Protein AF-A0A1U9NCH6-F1 (afdb_monomer_lite)

pLDDT: mean 84.02, std 19.6, range [29.81, 98.38]

Sequence (260 aa):
MAHTTNTVSSRSSDAFPYQQNLAVQQLLQSNSAHSSNAVGTVSRRSSLPPNLHSAPADPRAVVDTADTRASGYLASASIFSFLDSMMLGMSMNTASSTSYQAYLDRFDLPEQQGARFRNRFSGTTYATSNEAQQQELESLSTRYENLQSYLDGGIRYLSNNTSALTIGGCRDRCSANPGWGAWTCSERSARAIALCPPFWSATAGEQATMIVHELAHMRYQIRNHNAGNARQRGSNPECYASYIADLFGFSSYSNQCPRV

Radius of gyration: 22.34 Å; chains: 1; bounding box: 41×60×91 Å

Foldseek 3Di:
DDDDDDDDDDDDPDPPVVVVVVVLVVLVVVVVVVLVPLQDQADPQADQPAPALLQHNCNVVLLRLLLSVLLVLLSVLLSLLLVLLVCLVVVHDCPPRLLLLLCCFQQNFFDDDDQWGAQLQPRDTHNDSSNSSSVNSNSSSVVSVLLSVLSSNHAHEYADQDQPDDQQNHGDCLNVPVLQQKDHDLPRLSSYIYGHNVLSVDDSLQVNLSSQLRSLCNRVVQDDLAQPHNNVSSSHSQSSSSSSCSNVVHDHSDCSRGTD

Secondary structure (DSSP, 8-state):
--------------SHHHHHHHHHHHHHHHHHHHHTT----B-TT-B--TTSTT--S-HHHHHHHHHHHHHHHHHHHHHHHHHHHHHHHTT---TT-HHHHHHHHHH-SPEEETTEEE-TTT--EESSHHHHHHHHHHHHHHHHHHHHHHHHT-BEEEE---TT-EETTEEP-GGG-TT-SEE--TTTT-SEEEEPHHHHHS-HHHHHHHHHHHHHH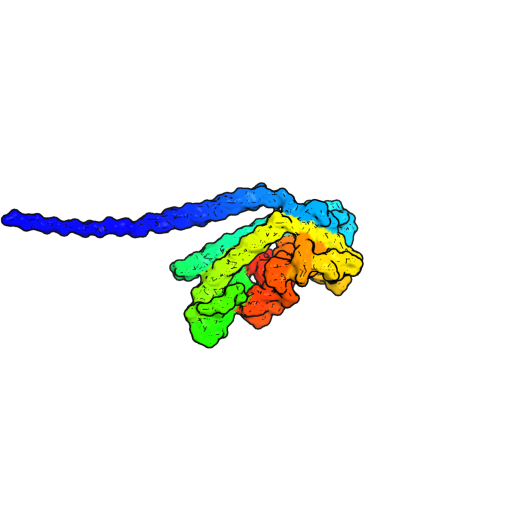HHH-------SSHHHHTT-HHHHHHHHHHHTT---S--SS---

Structure (mmCIF, N/CA/C/O backbone):
data_AF-A0A1U9NCH6-F1
#
_entry.id   AF-A0A1U9NCH6-F1
#
loop_
_atom_site.group_PDB
_atom_site.id
_atom_site.type_symbol
_atom_site.label_atom_id
_atom_site.label_alt_id
_atom_site.label_comp_id
_atom_site.label_asym_id
_atom_site.label_entity_id
_atom_site.label_seq_id
_atom_site.pdbx_PDB_ins_code
_atom_site.Cartn_x
_atom_site.Cartn_y
_atom_site.Cartn_z
_atom_site.occupancy
_atom_site.B_iso_or_equiv
_atom_site.auth_seq_id
_atom_site.auth_comp_id
_atom_site.auth_asym_id
_atom_site.auth_atom_id
_atom_site.pdbx_PDB_model_num
ATOM 1 N N . MET A 1 1 ? -7.211 39.394 67.790 1.00 41.25 1 MET A N 1
ATOM 2 C CA . MET A 1 1 ? -7.840 39.665 66.481 1.00 41.25 1 MET A CA 1
ATOM 3 C C . MET A 1 1 ? -6.844 39.249 65.417 1.00 41.25 1 MET A C 1
ATOM 5 O O . MET A 1 1 ? -5.818 39.899 65.293 1.00 41.25 1 MET A O 1
ATOM 9 N N . ALA A 1 2 ? -7.074 38.115 64.759 1.00 31.92 2 ALA A N 1
ATOM 10 C CA . ALA A 1 2 ? -6.165 37.569 63.757 1.00 31.92 2 ALA A CA 1
ATOM 11 C C . ALA A 1 2 ? -6.970 37.253 62.493 1.00 31.92 2 ALA A C 1
ATOM 13 O O . ALA A 1 2 ? -7.888 36.436 62.529 1.00 31.92 2 ALA A O 1
ATOM 14 N N . HIS A 1 3 ? -6.644 37.953 61.407 1.00 34.78 3 HIS A N 1
ATOM 15 C CA . HIS A 1 3 ? -7.121 37.660 60.063 1.00 34.78 3 HIS A CA 1
ATOM 16 C C . HIS A 1 3 ? -6.466 36.371 59.561 1.00 34.78 3 HIS A C 1
ATOM 18 O O . HIS A 1 3 ? -5.243 36.252 59.578 1.00 34.78 3 HIS A O 1
ATOM 24 N N . THR A 1 4 ? -7.276 35.431 59.083 1.00 34.44 4 THR A N 1
ATOM 25 C CA . THR A 1 4 ? -6.828 34.301 58.263 1.00 34.44 4 THR A CA 1
ATOM 26 C C . THR A 1 4 ? -7.280 34.547 56.828 1.00 34.44 4 THR A C 1
ATOM 28 O O . THR A 1 4 ? -8.470 34.641 56.535 1.00 34.44 4 THR A O 1
ATOM 31 N N . THR A 1 5 ? -6.306 34.721 55.943 1.00 36.16 5 THR A N 1
ATOM 32 C CA . THR A 1 5 ? -6.456 34.811 54.492 1.00 36.16 5 THR A CA 1
ATOM 33 C C . THR A 1 5 ? -6.481 33.406 53.892 1.00 36.16 5 THR A C 1
ATOM 35 O O . THR A 1 5 ? -5.601 32.591 54.157 1.00 36.16 5 THR A O 1
ATOM 38 N N . ASN A 1 6 ? -7.489 33.134 53.062 1.00 35.50 6 ASN A N 1
ATOM 39 C CA . ASN A 1 6 ? -7.531 31.974 52.175 1.00 35.50 6 ASN A CA 1
ATOM 40 C C . ASN A 1 6 ? -6.568 32.192 51.000 1.00 35.50 6 ASN A C 1
ATOM 42 O O . ASN A 1 6 ? -6.715 33.167 50.264 1.00 35.50 6 ASN A O 1
ATOM 46 N N . THR A 1 7 ? -5.654 31.252 50.767 1.00 32.16 7 THR A N 1
ATOM 47 C CA . THR A 1 7 ? -4.899 31.140 49.512 1.00 32.16 7 THR A CA 1
ATOM 48 C C . THR A 1 7 ? -5.222 29.804 48.857 1.00 32.16 7 THR A C 1
ATOM 50 O O . THR A 1 7 ? -4.778 28.744 49.293 1.00 32.16 7 THR A O 1
ATOM 53 N N . VAL A 1 8 ? -6.018 29.864 47.789 1.00 35.41 8 VAL A N 1
ATOM 54 C CA . VAL A 1 8 ? -6.222 28.760 46.848 1.00 35.41 8 VAL A CA 1
ATOM 55 C C . VAL A 1 8 ? -4.963 28.648 45.987 1.00 35.41 8 VAL A C 1
ATOM 57 O O . VAL A 1 8 ? -4.595 29.594 45.296 1.00 35.41 8 VAL A O 1
ATOM 60 N N . SER A 1 9 ? -4.286 27.500 46.045 1.00 32.41 9 SER A N 1
ATOM 61 C CA . SER A 1 9 ? -3.168 27.166 45.159 1.00 32.41 9 SER A CA 1
ATOM 62 C C . SER A 1 9 ? -3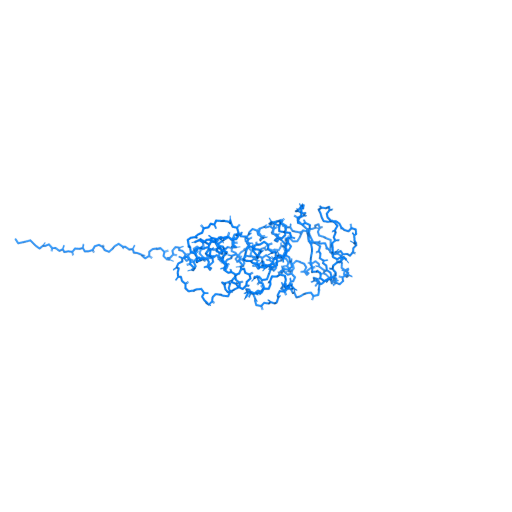.719 26.540 43.877 1.00 32.41 9 SER A C 1
ATOM 64 O O . SER A 1 9 ? -4.158 25.392 43.876 1.00 32.41 9 SER A O 1
ATOM 66 N N . SER A 1 10 ? -3.712 27.300 42.783 1.00 36.12 10 SER A N 1
ATOM 67 C CA . SER A 1 10 ? -3.893 26.786 41.427 1.00 36.12 10 SER A CA 1
ATOM 68 C C . SER A 1 10 ? -2.590 26.124 40.964 1.00 36.12 10 SER A C 1
ATOM 70 O O . SER A 1 10 ? -1.584 26.792 40.731 1.00 36.12 10 SER A O 1
ATOM 72 N N . ARG A 1 11 ? -2.581 24.790 40.845 1.00 36.12 11 ARG A N 1
ATOM 73 C CA . ARG A 1 11 ? -1.508 24.063 40.151 1.00 36.12 11 ARG A CA 1
ATOM 74 C C . ARG A 1 11 ? -1.863 23.910 38.674 1.00 36.12 11 ARG A C 1
ATOM 76 O O . ARG A 1 11 ? -2.958 23.481 38.332 1.00 36.12 11 ARG A O 1
ATOM 83 N N . SER A 1 12 ? -0.901 24.298 37.844 1.00 39.28 12 SER A N 1
ATOM 84 C CA . SER A 1 12 ? -0.924 24.413 36.387 1.00 39.28 12 SER A CA 1
ATOM 85 C C . SER A 1 12 ? -1.306 23.120 35.659 1.00 39.28 12 SER A C 1
ATOM 87 O O . SER A 1 12 ? -0.595 22.119 35.757 1.00 39.28 12 SER A O 1
ATOM 89 N N . SER A 1 13 ? -2.366 23.183 34.857 1.00 36.78 13 SER A N 1
ATOM 90 C CA . SER A 1 13 ? -2.824 22.145 33.922 1.00 36.78 13 SER A CA 1
ATOM 91 C C . SER A 1 13 ? -2.309 22.329 32.484 1.00 36.78 13 SER A C 1
ATOM 93 O O . SER A 1 13 ? -2.640 21.537 31.608 1.00 36.78 13 SER A O 1
ATOM 95 N N . ASP A 1 14 ? -1.463 23.330 32.227 1.00 36.84 14 ASP A N 1
ATOM 96 C CA . ASP A 1 14 ? -1.260 23.845 30.860 1.00 36.84 14 ASP A CA 1
ATOM 97 C C . ASP A 1 14 ? 0.033 23.365 30.169 1.00 36.84 14 ASP A C 1
ATOM 99 O O . ASP A 1 14 ? 0.347 23.792 29.060 1.00 36.84 14 ASP A O 1
ATOM 103 N N . ALA A 1 15 ? 0.794 22.454 30.785 1.00 32.78 15 ALA A N 1
ATOM 104 C CA . ALA A 1 15 ? 2.091 22.007 30.253 1.00 32.78 15 ALA A CA 1
ATOM 105 C C . ALA A 1 15 ? 2.018 20.804 29.283 1.00 32.78 15 ALA A C 1
ATOM 107 O O . ALA A 1 15 ? 2.947 20.583 28.508 1.00 32.78 15 ALA A O 1
ATOM 108 N N . PHE A 1 16 ? 0.924 20.034 29.286 1.00 36.03 16 PHE A N 1
ATOM 109 C CA . PHE A 1 16 ? 0.785 18.821 28.464 1.00 36.03 16 PHE A CA 1
ATOM 110 C C . PHE A 1 16 ? 0.530 19.046 26.957 1.00 36.03 16 PHE A C 1
ATOM 112 O O . PHE A 1 16 ? 1.174 18.364 26.155 1.00 36.03 16 PHE A O 1
ATOM 119 N N . PRO A 1 17 ? -0.327 19.990 26.512 1.00 37.19 17 PRO A N 1
ATOM 120 C CA . PRO A 1 17 ? -0.625 20.131 25.082 1.00 37.19 17 PRO A CA 1
ATOM 121 C C . PRO A 1 17 ? 0.533 20.744 24.273 1.00 37.19 17 PRO A C 1
ATOM 123 O O . PRO A 1 17 ? 0.604 20.572 23.055 1.00 37.19 17 PRO A O 1
ATOM 126 N N . TYR A 1 18 ? 1.476 21.432 24.928 1.00 29.81 18 TYR A N 1
ATOM 127 C CA . TYR A 1 18 ? 2.617 22.064 24.255 1.00 29.81 18 TYR A CA 1
ATOM 128 C C . TYR A 1 18 ? 3.731 21.069 23.897 1.00 29.81 18 TYR A C 1
ATOM 130 O O . TYR A 1 18 ? 4.280 21.137 22.798 1.00 29.81 18 TYR A O 1
ATOM 138 N N . GLN A 1 19 ? 4.040 20.102 24.770 1.00 36.41 19 GLN A N 1
ATOM 139 C CA . GLN A 1 19 ? 5.066 19.088 24.479 1.00 36.41 19 GLN A CA 1
ATOM 140 C C . GLN A 1 19 ? 4.620 18.083 23.403 1.00 36.41 19 GLN A C 1
ATOM 142 O O . GLN A 1 19 ? 5.447 17.601 22.632 1.00 36.41 19 GLN A O 1
ATOM 147 N N . GLN A 1 20 ? 3.317 17.810 23.294 1.00 44.28 20 GLN A N 1
ATOM 148 C CA . GLN A 1 20 ? 2.767 16.892 22.288 1.00 44.28 20 GLN A CA 1
ATOM 149 C C . GLN A 1 20 ? 2.758 17.497 20.873 1.00 44.28 20 GLN A C 1
ATOM 151 O O . GLN A 1 20 ? 3.039 16.791 19.905 1.00 44.28 20 GLN A O 1
ATOM 156 N N . ASN A 1 21 ? 2.546 18.813 20.745 1.00 46.62 21 ASN A N 1
ATOM 157 C CA . ASN A 1 21 ? 2.677 19.523 19.465 1.00 46.62 21 ASN A CA 1
ATOM 158 C C . ASN A 1 21 ? 4.113 19.494 18.916 1.00 46.62 21 ASN A C 1
ATOM 160 O O . ASN A 1 21 ? 4.306 19.396 17.706 1.00 46.62 21 ASN A O 1
ATOM 164 N N . LEU A 1 22 ? 5.119 19.510 19.795 1.00 43.12 22 LEU A N 1
ATOM 165 C CA . LEU A 1 22 ? 6.527 19.369 19.414 1.00 43.12 22 LEU A CA 1
ATOM 166 C C . LEU A 1 22 ? 6.848 17.975 18.861 1.00 43.12 22 LEU A C 1
ATOM 168 O O . LEU A 1 22 ? 7.592 17.885 17.893 1.00 43.12 22 LEU A O 1
ATOM 172 N N . ALA A 1 23 ? 6.260 16.908 19.411 1.00 49.75 23 ALA A N 1
ATOM 173 C CA . ALA A 1 23 ? 6.472 15.545 18.918 1.00 49.75 23 ALA A CA 1
ATOM 174 C C . ALA A 1 23 ? 5.845 15.324 17.531 1.00 49.75 23 ALA A C 1
ATOM 176 O O . ALA A 1 23 ? 6.493 14.766 16.649 1.00 49.75 23 ALA A O 1
ATOM 177 N N . VAL A 1 24 ? 4.624 15.823 17.302 1.00 48.22 24 VAL A N 1
ATOM 178 C CA . VAL A 1 24 ? 3.963 15.766 15.983 1.00 48.22 24 VAL A CA 1
ATOM 179 C C . VAL A 1 24 ? 4.725 16.608 14.956 1.00 48.22 24 VAL A C 1
ATOM 181 O O . VAL A 1 24 ? 4.967 16.151 13.841 1.00 48.22 24 VAL A O 1
ATOM 184 N N . GLN A 1 25 ? 5.180 17.807 15.330 1.00 47.66 25 GLN A N 1
ATOM 185 C CA . GLN A 1 25 ? 6.017 18.635 14.458 1.00 47.66 25 GLN A CA 1
ATOM 186 C C . GLN A 1 25 ? 7.379 17.991 14.176 1.00 47.66 25 GLN A C 1
ATOM 188 O O . GLN A 1 25 ? 7.826 18.025 13.033 1.00 47.66 25 GLN A O 1
ATOM 193 N N . GLN A 1 26 ? 8.013 17.354 15.163 1.00 51.22 26 GLN A N 1
ATOM 194 C CA . GLN A 1 26 ? 9.256 16.604 14.968 1.00 51.22 26 GLN A CA 1
ATOM 195 C C . GLN A 1 26 ? 9.057 15.387 14.060 1.00 51.22 26 GLN A C 1
ATOM 197 O O . GLN A 1 26 ? 9.923 15.138 13.228 1.00 51.22 26 GLN A O 1
ATOM 202 N N . LEU A 1 27 ? 7.920 14.685 14.149 1.00 51.38 27 LEU A N 1
ATOM 203 C CA . LEU A 1 27 ? 7.571 13.567 13.264 1.00 51.38 27 LEU A CA 1
ATOM 204 C C . LEU A 1 27 ? 7.341 14.034 11.817 1.00 51.38 27 LEU A C 1
ATOM 206 O O . LEU A 1 27 ? 7.771 13.389 10.864 1.00 51.38 27 LEU A O 1
ATOM 210 N N . LEU A 1 28 ? 6.685 15.181 11.632 1.00 49.00 28 LEU A N 1
ATOM 211 C CA . LEU A 1 28 ? 6.480 15.780 10.309 1.00 49.00 28 LEU A CA 1
ATOM 212 C C . LEU A 1 28 ? 7.800 16.312 9.714 1.00 49.00 28 LEU A C 1
ATOM 214 O O . LEU A 1 28 ? 8.045 16.172 8.512 1.00 49.00 28 LEU A O 1
ATOM 218 N N . GLN A 1 29 ? 8.679 16.883 10.544 1.00 49.34 29 GLN A N 1
ATOM 219 C CA . GLN A 1 29 ? 9.980 17.426 10.131 1.00 49.34 29 GLN A CA 1
ATOM 220 C C . GLN A 1 29 ? 11.018 16.333 9.828 1.00 49.34 29 GLN A C 1
ATOM 222 O O . GLN A 1 29 ? 11.701 16.419 8.806 1.00 49.34 29 GLN A O 1
ATOM 227 N N . SER A 1 30 ? 11.120 15.281 10.648 1.00 48.69 30 SER A N 1
ATOM 228 C CA . SER A 1 30 ? 12.034 14.151 10.407 1.00 48.69 30 SER A CA 1
ATOM 229 C C . SER A 1 30 ? 11.682 13.386 9.126 1.00 48.69 30 SER A C 1
ATOM 231 O O . SER A 1 30 ? 12.573 12.937 8.401 1.00 48.69 30 SER A O 1
ATOM 233 N N . ASN A 1 31 ? 10.393 13.320 8.792 1.00 49.84 31 ASN A N 1
ATOM 234 C CA . ASN A 1 31 ? 9.898 12.639 7.598 1.00 49.84 31 ASN A CA 1
ATOM 235 C C . ASN A 1 31 ? 9.999 13.485 6.325 1.00 49.84 31 ASN A C 1
ATOM 237 O O . ASN A 1 31 ? 10.275 12.944 5.255 1.00 49.84 31 ASN A O 1
ATOM 241 N N . SER A 1 32 ? 9.899 14.812 6.433 1.00 41.78 32 SER A N 1
ATOM 242 C CA . SER A 1 32 ? 10.249 15.727 5.332 1.00 41.78 32 SER A CA 1
ATOM 243 C C . SER A 1 32 ? 11.732 15.595 4.938 1.00 41.78 32 SER A C 1
ATOM 245 O O . SER A 1 32 ? 12.091 15.715 3.763 1.00 41.78 32 SER A O 1
ATOM 247 N N . ALA A 1 33 ? 12.599 15.267 5.903 1.00 41.28 33 ALA A N 1
ATOM 248 C CA . ALA A 1 33 ? 14.011 14.964 5.671 1.00 41.28 33 ALA A CA 1
ATOM 249 C C . ALA A 1 33 ? 14.261 13.528 5.148 1.00 41.28 33 ALA A C 1
ATOM 251 O O . ALA A 1 33 ? 15.222 13.316 4.411 1.00 41.28 33 ALA A O 1
ATOM 252 N N . HIS A 1 34 ? 13.407 12.545 5.465 1.00 43.59 34 HIS A N 1
ATOM 253 C CA . HIS A 1 34 ? 13.475 11.197 4.869 1.00 43.59 34 HIS A CA 1
ATOM 254 C C . HIS A 1 34 ? 12.976 11.180 3.417 1.00 43.59 34 HIS A C 1
ATOM 256 O O . HIS A 1 34 ? 13.642 10.636 2.539 1.00 43.59 34 HIS A O 1
ATOM 262 N N . SER A 1 35 ? 11.852 11.844 3.130 1.00 43.38 35 SER A N 1
ATOM 263 C CA . SER A 1 35 ? 11.279 11.926 1.779 1.00 43.38 35 SER A CA 1
ATOM 264 C C . SER A 1 35 ? 12.189 12.649 0.783 1.00 43.38 35 SER A C 1
ATOM 266 O O . SER A 1 35 ? 12.146 12.337 -0.404 1.00 43.38 35 SER A O 1
ATOM 268 N N . SER A 1 36 ? 13.006 13.603 1.237 1.00 38.19 36 SER A N 1
ATOM 269 C CA . SER A 1 36 ? 13.948 14.338 0.382 1.00 38.19 36 SER A CA 1
ATOM 270 C C . SER A 1 36 ? 15.262 13.585 0.118 1.00 38.19 36 SER A C 1
ATOM 272 O O . SER A 1 36 ? 16.016 13.989 -0.764 1.00 38.19 36 SER A O 1
ATOM 274 N N . ASN A 1 37 ? 15.509 12.464 0.810 1.00 41.12 37 ASN A N 1
ATOM 275 C CA . ASN A 1 37 ? 16.711 11.631 0.665 1.00 41.12 37 ASN A CA 1
ATOM 276 C C . ASN A 1 37 ? 16.447 10.231 0.071 1.00 41.12 37 ASN A C 1
ATOM 278 O O . ASN A 1 37 ? 17.392 9.463 -0.101 1.00 41.12 37 ASN A O 1
ATOM 282 N N . ALA A 1 38 ? 15.204 9.890 -0.289 1.00 45.91 38 ALA A N 1
ATOM 283 C CA . ALA A 1 38 ? 14.813 8.594 -0.868 1.00 45.91 38 ALA A CA 1
ATOM 284 C C . ALA A 1 38 ? 15.242 8.405 -2.346 1.00 45.91 38 ALA A C 1
ATOM 286 O O . ALA A 1 38 ? 14.500 7.866 -3.171 1.00 45.91 38 ALA A O 1
ATOM 287 N N . VAL A 1 39 ? 16.445 8.861 -2.705 1.00 45.56 39 VAL A N 1
ATOM 288 C CA . VAL A 1 39 ? 17.047 8.640 -4.023 1.00 45.56 39 VAL A CA 1
ATOM 289 C C . VAL A 1 39 ? 17.845 7.332 -3.976 1.00 45.56 39 VAL A C 1
ATOM 291 O O . VAL A 1 39 ? 18.969 7.306 -3.480 1.00 45.56 39 VAL A O 1
ATOM 294 N N . GLY A 1 40 ? 17.283 6.241 -4.515 1.00 54.62 40 GLY A N 1
ATOM 295 C CA . GLY A 1 40 ? 18.052 5.031 -4.858 1.00 54.62 40 GLY A CA 1
ATOM 296 C C . GLY A 1 40 ? 17.724 3.731 -4.110 1.00 54.62 40 GLY A C 1
ATOM 297 O O . GLY A 1 40 ? 18.619 2.918 -3.884 1.00 54.62 40 GLY A O 1
ATOM 298 N N . THR A 1 41 ? 16.462 3.492 -3.770 1.00 76.69 41 THR A N 1
ATOM 299 C CA . THR A 1 41 ? 15.948 2.224 -3.204 1.00 76.69 41 THR A CA 1
ATOM 300 C C . THR A 1 41 ? 15.845 1.103 -4.248 1.00 76.69 41 THR A C 1
ATOM 302 O O . THR A 1 41 ? 16.039 -0.078 -3.944 1.00 76.69 41 THR A O 1
ATOM 305 N N . VAL A 1 42 ? 15.633 1.444 -5.521 1.00 87.88 42 VAL A N 1
ATOM 306 C CA . VAL A 1 42 ? 15.642 0.478 -6.626 1.00 87.88 42 VAL A CA 1
ATOM 307 C C . VAL A 1 42 ? 17.017 -0.176 -6.733 1.00 87.88 42 VAL A C 1
ATOM 309 O O . VAL A 1 42 ? 18.027 0.446 -7.092 1.00 87.88 42 VAL A O 1
ATOM 312 N N . SER A 1 43 ? 17.060 -1.482 -6.466 1.00 87.25 43 SER A N 1
ATOM 313 C CA . SER A 1 43 ? 18.304 -2.242 -6.428 1.00 87.25 43 SER A CA 1
ATOM 314 C C . SER A 1 43 ? 19.049 -2.153 -7.759 1.00 87.25 43 SER A C 1
ATOM 316 O O . SER A 1 43 ? 18.462 -2.335 -8.826 1.00 87.25 43 SER A O 1
ATOM 318 N N . ARG A 1 44 ? 20.379 -2.002 -7.714 1.00 85.94 44 ARG A N 1
ATOM 319 C CA . ARG A 1 44 ? 21.248 -2.102 -8.906 1.00 85.94 44 ARG A CA 1
ATOM 320 C C . ARG A 1 44 ? 21.168 -3.463 -9.606 1.00 85.94 44 ARG A C 1
ATOM 322 O O . ARG A 1 44 ? 21.558 -3.575 -10.758 1.00 85.94 44 ARG A O 1
ATOM 329 N N . ARG A 1 45 ? 20.664 -4.493 -8.916 1.00 87.81 45 ARG A N 1
ATOM 330 C CA . ARG A 1 45 ? 20.426 -5.834 -9.475 1.00 87.81 45 ARG A CA 1
ATOM 331 C C . ARG A 1 45 ? 19.098 -5.944 -10.235 1.00 87.81 45 ARG A C 1
ATOM 333 O O . ARG A 1 45 ? 18.734 -7.045 -10.644 1.00 87.81 45 ARG A O 1
ATOM 340 N N . SER A 1 46 ? 18.350 -4.848 -10.364 1.00 91.44 46 SER A N 1
ATOM 341 C CA . SER A 1 46 ? 17.130 -4.794 -11.171 1.00 91.44 46 SER A CA 1
ATOM 342 C C . SER A 1 46 ? 17.461 -5.000 -12.647 1.00 91.44 46 SER A C 1
ATOM 344 O O . SER A 1 46 ? 18.476 -4.510 -13.137 1.00 91.44 46 SER A O 1
ATOM 346 N N . SER A 1 47 ? 16.609 -5.739 -13.350 1.00 91.44 47 SER A N 1
ATOM 347 C CA . SER A 1 47 ? 16.737 -5.992 -14.784 1.00 91.44 47 SER A CA 1
ATOM 348 C C . SER A 1 47 ? 15.576 -5.305 -15.485 1.00 91.44 47 SER A C 1
ATOM 350 O O . SER A 1 47 ? 14.445 -5.787 -15.460 1.00 91.44 47 SER A O 1
ATOM 352 N N . LEU A 1 48 ? 15.862 -4.131 -16.042 1.00 91.69 48 LEU A N 1
ATOM 353 C CA . LEU A 1 48 ? 14.887 -3.243 -16.670 1.00 91.69 48 LEU A CA 1
ATOM 354 C C . LEU A 1 48 ? 15.375 -2.888 -18.084 1.00 91.69 48 LEU A C 1
ATOM 356 O O . LEU A 1 48 ? 15.838 -1.773 -18.312 1.00 91.69 48 LEU A O 1
ATOM 360 N N . PRO A 1 49 ? 15.384 -3.850 -19.022 1.00 90.50 49 PRO A N 1
ATOM 361 C CA . PRO A 1 49 ? 15.753 -3.577 -20.406 1.00 90.50 49 PRO A CA 1
ATOM 362 C C . PRO A 1 49 ? 14.740 -2.626 -21.072 1.00 90.50 49 PRO A C 1
ATOM 364 O O . PRO A 1 49 ? 13.533 -2.769 -20.854 1.00 90.50 49 PRO A O 1
ATOM 367 N N . PRO A 1 50 ? 15.211 -1.669 -21.888 1.00 91.88 50 PRO A N 1
ATOM 368 C CA . PRO A 1 50 ? 14.354 -0.691 -22.550 1.00 91.88 50 PRO A CA 1
ATOM 369 C C . PRO A 1 50 ? 13.475 -1.323 -23.635 1.00 91.88 50 PRO A C 1
ATOM 371 O O . PRO A 1 50 ? 13.881 -2.290 -24.280 1.00 91.88 50 PRO A O 1
ATOM 374 N N . ASN A 1 51 ? 12.292 -0.743 -23.871 1.00 88.25 51 ASN A N 1
ATOM 375 C CA . ASN A 1 51 ? 11.340 -1.127 -24.932 1.00 88.25 51 ASN A CA 1
ATOM 376 C C . ASN A 1 51 ? 10.874 -2.592 -24.887 1.00 88.25 51 ASN A C 1
ATOM 378 O O . ASN A 1 51 ? 10.416 -3.148 -25.888 1.00 88.25 51 ASN A O 1
ATOM 382 N N . LEU A 1 52 ? 11.001 -3.236 -23.729 1.00 84.81 52 LEU A N 1
ATOM 383 C CA . LEU A 1 52 ? 10.665 -4.636 -23.549 1.00 84.81 52 LEU A CA 1
ATOM 384 C C . LEU A 1 52 ? 9.251 -4.769 -22.942 1.00 84.81 52 LEU A C 1
ATOM 386 O O . LEU A 1 52 ? 9.030 -4.349 -21.813 1.00 84.81 52 LEU A O 1
ATOM 390 N N . HIS A 1 53 ? 8.303 -5.380 -23.666 1.00 78.19 53 HIS A N 1
ATOM 391 C CA . HIS A 1 53 ? 6.918 -5.672 -23.210 1.00 78.19 53 HIS A CA 1
ATOM 392 C C . HIS A 1 53 ? 6.161 -4.469 -22.672 1.00 78.19 53 HIS A C 1
ATOM 394 O O . HIS A 1 53 ? 5.702 -4.462 -21.531 1.00 78.19 53 HIS A O 1
ATOM 400 N N . SER A 1 54 ? 6.046 -3.451 -23.520 1.00 85.19 54 SER A N 1
ATOM 401 C CA . SER A 1 54 ? 5.409 -2.167 -23.205 1.00 85.19 54 SER A CA 1
ATOM 402 C C . SER A 1 54 ? 6.189 -1.294 -22.223 1.00 85.19 54 SER A C 1
ATOM 404 O O . SER A 1 54 ? 5.779 -0.159 -21.990 1.00 85.19 54 SER A O 1
ATOM 406 N N . ALA A 1 55 ? 7.328 -1.761 -21.697 1.00 90.44 55 ALA A N 1
ATOM 407 C CA . ALA A 1 55 ? 8.234 -0.901 -20.955 1.00 90.44 55 ALA A CA 1
ATOM 408 C C . ALA A 1 55 ? 8.754 0.227 -21.864 1.00 90.44 55 ALA A C 1
ATOM 410 O O . ALA A 1 55 ? 9.021 -0.018 -23.043 1.00 90.44 55 ALA A O 1
ATOM 411 N N . PRO A 1 56 ? 8.917 1.454 -21.348 1.00 93.25 56 PRO A N 1
ATOM 412 C CA . PRO A 1 56 ? 9.390 2.581 -22.143 1.00 93.25 56 PRO A CA 1
ATOM 413 C C . PRO A 1 56 ? 10.883 2.456 -22.483 1.00 93.25 56 PRO A C 1
ATOM 415 O O . PRO A 1 56 ? 11.568 1.515 -22.076 1.00 93.25 56 PRO A O 1
ATOM 418 N N . ALA A 1 57 ? 11.407 3.440 -23.218 1.00 95.19 57 ALA A N 1
ATOM 419 C CA . ALA A 1 57 ? 12.832 3.528 -23.539 1.00 95.19 57 ALA A CA 1
ATOM 420 C C . ALA A 1 57 ? 13.719 3.745 -22.299 1.00 95.19 57 ALA A C 1
ATOM 422 O O . ALA A 1 57 ? 14.870 3.322 -22.301 1.00 95.19 57 ALA A O 1
ATOM 423 N N . ASP A 1 58 ? 13.185 4.361 -21.240 1.00 94.62 58 ASP A N 1
ATOM 424 C CA . ASP A 1 58 ? 13.835 4.451 -19.930 1.00 94.62 58 ASP A CA 1
ATOM 425 C C . ASP A 1 58 ? 12.925 3.851 -18.843 1.00 94.62 58 ASP A C 1
ATOM 427 O O . ASP A 1 58 ? 12.211 4.565 -18.131 1.00 94.62 58 ASP A O 1
ATOM 431 N N . PRO A 1 59 ? 12.890 2.513 -18.723 1.00 94.69 59 PRO A N 1
ATOM 432 C CA . PRO A 1 59 ? 12.061 1.845 -17.726 1.00 94.69 59 PRO A CA 1
ATOM 433 C C . PRO A 1 59 ? 12.587 2.070 -16.309 1.00 94.69 59 PRO A C 1
ATOM 435 O O . PRO A 1 59 ? 11.826 1.980 -15.348 1.00 94.69 59 PRO A O 1
ATOM 438 N N . ARG A 1 60 ? 13.882 2.375 -16.164 1.00 94.19 60 ARG A N 1
ATOM 439 C CA . ARG A 1 60 ? 14.500 2.623 -14.867 1.00 94.19 60 ARG A CA 1
ATOM 440 C C . ARG A 1 60 ? 13.950 3.902 -14.248 1.00 94.19 60 ARG A C 1
ATOM 442 O O . ARG A 1 60 ? 13.531 3.848 -13.098 1.00 94.19 60 ARG A O 1
ATOM 449 N N . ALA A 1 61 ? 13.869 4.991 -15.010 1.00 93.75 61 ALA A N 1
ATOM 450 C CA . ALA A 1 61 ? 13.311 6.249 -14.518 1.00 93.75 61 ALA A CA 1
ATOM 451 C C . ALA A 1 61 ? 11.850 6.115 -14.052 1.00 93.75 61 ALA A C 1
ATOM 453 O O . ALA A 1 61 ? 11.472 6.687 -13.026 1.00 93.75 61 ALA A O 1
ATOM 454 N N . VAL A 1 62 ? 11.032 5.327 -14.763 1.00 95.25 62 VAL A N 1
ATOM 455 C CA . VAL A 1 62 ? 9.642 5.055 -14.355 1.00 95.25 62 VAL A CA 1
ATOM 456 C C . VAL A 1 62 ? 9.596 4.291 -13.035 1.00 95.25 62 VAL A C 1
ATOM 458 O O . VAL A 1 62 ? 8.861 4.680 -12.130 1.00 95.25 62 VAL A O 1
ATOM 461 N N . VAL A 1 63 ? 10.410 3.242 -12.894 1.00 96.06 63 VAL A N 1
ATOM 462 C CA . VAL A 1 63 ? 10.456 2.442 -11.663 1.00 96.06 63 VAL A CA 1
ATOM 463 C C . VAL A 1 63 ? 11.012 3.245 -10.488 1.00 96.06 63 VAL A C 1
ATOM 465 O O . VAL A 1 63 ? 10.428 3.179 -9.415 1.00 96.06 63 VAL A O 1
ATOM 468 N N . ASP A 1 64 ? 12.071 4.037 -10.677 1.00 94.50 64 ASP A N 1
ATOM 469 C CA . ASP A 1 64 ? 12.598 4.925 -9.629 1.00 94.50 64 ASP A CA 1
ATOM 470 C C . ASP A 1 64 ? 11.515 5.919 -9.168 1.00 94.50 64 ASP A C 1
ATOM 472 O O . ASP A 1 64 ? 11.304 6.098 -7.972 1.00 94.50 64 ASP A O 1
ATOM 476 N N . THR A 1 65 ? 10.760 6.503 -10.106 1.00 93.88 65 THR A N 1
ATOM 477 C CA . THR A 1 65 ? 9.657 7.423 -9.783 1.00 93.88 65 THR A CA 1
ATOM 478 C C . THR A 1 65 ? 8.537 6.727 -9.007 1.00 93.88 65 THR A C 1
ATOM 480 O O . THR A 1 65 ? 8.042 7.269 -8.016 1.00 93.88 65 THR A O 1
ATOM 483 N N . ALA A 1 66 ? 8.125 5.535 -9.445 1.00 95.81 66 ALA A N 1
ATOM 484 C CA . ALA A 1 66 ? 7.086 4.753 -8.782 1.00 95.81 66 ALA A CA 1
ATOM 485 C C . ALA A 1 66 ? 7.520 4.296 -7.381 1.00 95.81 66 ALA A C 1
ATOM 487 O O . ALA A 1 66 ? 6.718 4.358 -6.452 1.00 95.81 66 ALA A O 1
ATOM 488 N N . ASP A 1 67 ? 8.781 3.889 -7.213 1.00 96.00 67 ASP A N 1
ATOM 489 C CA . ASP A 1 67 ? 9.358 3.459 -5.937 1.00 96.00 67 ASP A CA 1
ATOM 490 C C . ASP A 1 67 ? 9.445 4.626 -4.940 1.00 96.00 67 ASP A C 1
ATOM 492 O O . ASP A 1 67 ? 8.879 4.546 -3.849 1.00 96.00 67 ASP A O 1
ATOM 496 N N . THR A 1 68 ? 10.017 5.767 -5.344 1.00 93.69 68 THR A N 1
ATOM 497 C CA . THR A 1 68 ? 10.052 6.977 -4.505 1.00 93.69 68 THR A CA 1
ATOM 498 C C . THR A 1 68 ? 8.644 7.414 -4.098 1.00 93.69 68 THR A C 1
ATOM 500 O O . THR A 1 68 ? 8.406 7.768 -2.941 1.00 93.69 68 THR A O 1
ATOM 503 N N . ARG A 1 69 ? 7.677 7.356 -5.022 1.00 94.50 69 ARG A N 1
ATOM 504 C CA . ARG A 1 69 ? 6.280 7.680 -4.720 1.00 94.50 69 ARG A CA 1
ATOM 505 C C . ARG A 1 69 ? 5.642 6.668 -3.770 1.00 94.50 69 ARG A C 1
ATOM 507 O O . ARG A 1 69 ? 4.930 7.085 -2.863 1.00 94.50 69 ARG A O 1
ATOM 514 N N . ALA A 1 70 ? 5.914 5.374 -3.935 1.00 96.75 70 ALA A N 1
ATOM 515 C CA . ALA A 1 70 ? 5.453 4.340 -3.016 1.00 96.75 70 ALA A CA 1
ATOM 516 C C . ALA A 1 70 ? 6.012 4.571 -1.605 1.00 96.75 70 ALA A C 1
ATOM 518 O O . ALA A 1 70 ? 5.241 4.543 -0.650 1.00 96.75 70 ALA A O 1
ATOM 519 N N . SER A 1 71 ? 7.305 4.889 -1.465 1.00 95.12 71 SER A N 1
ATOM 520 C CA . SER A 1 71 ? 7.912 5.232 -0.169 1.00 95.12 71 SER A CA 1
ATOM 521 C C . SER A 1 71 ? 7.228 6.451 0.468 1.00 95.12 71 SER A C 1
ATOM 523 O O . SER A 1 71 ? 6.797 6.383 1.620 1.00 95.12 71 SER A O 1
ATOM 525 N N . GLY A 1 72 ? 6.996 7.524 -0.301 1.00 89.94 72 GLY A N 1
ATOM 526 C CA . GLY A 1 72 ? 6.262 8.703 0.175 1.00 89.94 72 GLY A CA 1
ATOM 527 C C . GLY A 1 72 ? 4.826 8.391 0.613 1.00 89.94 72 GLY A C 1
ATOM 528 O O . GLY A 1 72 ? 4.392 8.823 1.681 1.00 89.94 72 GLY A O 1
ATOM 529 N N . TYR A 1 73 ? 4.098 7.589 -0.167 1.00 96.38 73 TYR A N 1
ATOM 530 C CA . TYR A 1 73 ? 2.748 7.150 0.181 1.00 96.38 73 TYR A CA 1
ATOM 531 C C . TYR A 1 73 ? 2.710 6.292 1.444 1.00 96.38 73 TYR A C 1
ATOM 533 O O . TYR A 1 73 ? 1.829 6.498 2.274 1.00 96.38 73 TYR A O 1
ATOM 541 N N . LEU A 1 74 ? 3.659 5.370 1.620 1.00 97.88 74 LEU A N 1
ATOM 542 C CA . LEU A 1 74 ? 3.774 4.550 2.827 1.00 97.88 74 LEU A CA 1
ATOM 543 C C . LEU A 1 74 ? 4.059 5.422 4.060 1.00 97.88 74 LEU A C 1
ATOM 545 O O . LEU A 1 74 ? 3.384 5.274 5.079 1.00 97.88 74 LEU A O 1
ATOM 549 N N . ALA A 1 75 ? 4.982 6.381 3.953 1.00 94.38 75 ALA A N 1
ATOM 550 C CA . ALA A 1 75 ? 5.288 7.319 5.032 1.00 94.38 75 ALA A CA 1
ATOM 551 C C . ALA A 1 75 ? 4.053 8.137 5.442 1.00 94.38 75 ALA A C 1
ATOM 553 O O . ALA A 1 75 ? 3.691 8.204 6.617 1.00 94.38 75 ALA A O 1
ATOM 554 N N . SER A 1 76 ? 3.355 8.729 4.470 1.00 92.06 76 SER A N 1
ATOM 555 C CA . SER A 1 76 ? 2.134 9.494 4.732 1.00 92.06 76 SER A CA 1
ATOM 556 C C . SER A 1 76 ? 1.012 8.626 5.297 1.00 92.06 76 SER A C 1
ATOM 558 O O . SER A 1 76 ? 0.388 9.012 6.280 1.00 92.06 76 SER A O 1
ATOM 560 N N . ALA A 1 77 ? 0.769 7.444 4.725 1.00 97.44 77 ALA A N 1
ATOM 561 C CA . ALA A 1 77 ? -0.235 6.504 5.214 1.00 97.44 77 ALA A CA 1
ATOM 562 C C . ALA A 1 77 ? 0.038 6.089 6.665 1.00 97.44 77 ALA A C 1
ATOM 564 O O . ALA A 1 77 ? -0.905 5.972 7.451 1.00 97.44 77 ALA A O 1
ATOM 565 N N . SER A 1 78 ? 1.312 5.932 7.038 1.00 97.56 78 SER A N 1
ATOM 566 C CA . SER A 1 78 ? 1.715 5.702 8.424 1.00 97.56 78 SER A CA 1
ATOM 567 C C . SER A 1 78 ? 1.306 6.860 9.339 1.00 97.56 78 SER A C 1
ATOM 569 O O . SER A 1 78 ? 0.621 6.643 10.341 1.00 97.56 78 SER A O 1
ATOM 571 N N . ILE A 1 79 ? 1.664 8.092 8.964 1.00 94.00 79 ILE A N 1
ATOM 572 C CA . ILE A 1 79 ? 1.387 9.302 9.750 1.00 94.00 79 ILE A CA 1
ATOM 573 C C . ILE A 1 79 ? -0.116 9.521 9.914 1.00 94.00 79 ILE A C 1
ATOM 575 O O . ILE A 1 79 ? -0.590 9.707 11.031 1.00 94.00 79 ILE A O 1
ATOM 579 N N . PHE A 1 80 ? -0.878 9.489 8.821 1.00 95.38 80 PHE A N 1
ATOM 580 C CA . PHE A 1 80 ? -2.312 9.760 8.872 1.00 95.38 80 PHE A CA 1
ATOM 581 C C . PHE A 1 80 ? -3.064 8.715 9.702 1.00 95.38 80 PHE A C 1
ATOM 583 O O . PHE A 1 80 ? -3.893 9.085 10.529 1.00 95.38 80 PHE A O 1
ATOM 590 N N . SER A 1 81 ? -2.696 7.433 9.585 1.00 97.00 81 SER A N 1
ATOM 591 C CA . SER A 1 81 ? -3.284 6.381 10.428 1.00 97.00 81 SER A CA 1
ATOM 592 C C . SER A 1 81 ? -2.977 6.609 11.915 1.00 97.00 81 SER A C 1
ATOM 594 O O . SER A 1 81 ? -3.841 6.414 12.767 1.00 97.00 81 SER A O 1
ATOM 596 N N . PHE A 1 82 ? -1.765 7.066 12.249 1.00 97.00 82 PHE A N 1
ATOM 597 C CA . PHE A 1 82 ? -1.402 7.400 13.628 1.00 97.00 82 PHE A CA 1
ATOM 598 C C . PHE A 1 82 ? -2.190 8.602 14.163 1.00 97.00 82 PHE A C 1
ATOM 600 O O . PHE A 1 82 ? -2.703 8.553 15.281 1.00 97.00 82 PHE A O 1
ATOM 607 N N . LEU A 1 83 ? -2.333 9.664 13.366 1.00 94.25 83 LEU A N 1
ATOM 608 C CA . LEU A 1 83 ? -3.111 10.843 13.753 1.00 94.25 83 LEU A CA 1
ATOM 609 C C . LEU A 1 83 ? -4.581 10.487 14.005 1.00 94.25 83 LEU A C 1
ATOM 611 O O . LEU A 1 83 ? -5.134 10.897 15.024 1.00 94.25 83 LEU A O 1
ATOM 615 N N . ASP A 1 84 ? -5.191 9.669 13.144 1.00 96.19 84 ASP A N 1
ATOM 616 C CA . ASP A 1 84 ? -6.570 9.212 13.345 1.00 96.19 84 ASP A CA 1
ATOM 617 C C . ASP A 1 84 ? -6.712 8.326 14.587 1.00 96.19 84 ASP A C 1
ATOM 619 O O . ASP A 1 84 ? -7.687 8.455 15.328 1.00 96.19 84 ASP A O 1
ATOM 623 N N . SER A 1 85 ? -5.723 7.466 14.862 1.00 96.50 85 SER A N 1
ATOM 624 C CA . SER A 1 85 ? -5.665 6.690 16.106 1.00 96.50 85 SER A CA 1
ATOM 625 C C . SER A 1 85 ? -5.668 7.607 17.333 1.00 96.50 85 SER A C 1
ATOM 627 O O . SER A 1 85 ? -6.486 7.433 18.240 1.00 96.50 85 SER A O 1
ATOM 629 N N . MET A 1 86 ? -4.813 8.635 17.349 1.00 94.75 86 MET A N 1
ATOM 630 C CA . MET A 1 86 ? -4.766 9.606 18.444 1.00 94.75 86 MET A CA 1
ATOM 631 C C . MET A 1 86 ? -6.091 10.355 18.603 1.00 94.75 86 MET A C 1
ATOM 633 O O . MET A 1 86 ? -6.607 10.448 19.717 1.00 94.75 86 MET A O 1
ATOM 637 N N . MET A 1 87 ? -6.661 10.861 17.504 1.00 94.12 87 MET A N 1
ATOM 638 C CA . MET A 1 87 ? -7.939 11.574 17.525 1.00 94.12 87 MET A CA 1
ATOM 639 C C . MET A 1 87 ? -9.051 10.702 18.108 1.00 94.12 87 MET A C 1
ATOM 641 O O . MET A 1 87 ? -9.787 11.157 18.986 1.00 94.12 87 MET A O 1
ATOM 645 N N . LEU A 1 88 ? -9.134 9.439 17.687 1.00 93.44 88 LEU A N 1
ATOM 646 C CA . LEU A 1 88 ? -10.142 8.512 18.188 1.00 93.44 88 LEU A CA 1
ATOM 647 C C . LEU A 1 88 ? -9.936 8.194 19.678 1.00 93.44 88 LEU A C 1
ATOM 649 O O . LEU A 1 88 ? -10.898 8.211 20.446 1.00 93.44 88 LEU A O 1
ATOM 653 N N . GLY A 1 89 ? -8.687 7.993 20.112 1.00 89.81 89 GLY A N 1
ATOM 654 C CA . GLY A 1 89 ? -8.341 7.782 21.523 1.00 89.81 89 GLY A CA 1
ATOM 655 C C . GLY A 1 89 ? -8.650 8.988 22.418 1.00 89.81 89 GLY A C 1
ATOM 656 O O . GLY A 1 89 ? -9.006 8.829 23.583 1.00 89.81 89 GLY A O 1
ATOM 657 N N . MET A 1 90 ? -8.585 10.199 21.864 1.00 91.62 90 MET A N 1
ATOM 658 C CA . MET A 1 90 ? -8.960 11.445 22.539 1.00 91.62 90 MET A CA 1
ATOM 659 C C . MET A 1 90 ? -10.459 11.767 22.435 1.00 91.62 90 MET A C 1
ATOM 661 O O . MET A 1 90 ? -10.882 12.837 22.869 1.00 91.62 90 MET A O 1
ATOM 665 N N . SER A 1 91 ? -11.272 10.866 21.867 1.00 90.19 91 SER A N 1
ATOM 666 C CA . SER A 1 91 ? -12.698 11.103 21.586 1.00 90.19 91 SER A CA 1
ATOM 667 C C . SER A 1 91 ? -12.952 12.364 20.745 1.00 90.19 91 SER A C 1
ATOM 669 O O . SER A 1 91 ? -13.995 13.008 20.863 1.00 90.19 91 SER A O 1
ATOM 671 N N . MET A 1 92 ? -11.990 12.735 19.898 1.00 89.75 92 MET A N 1
ATOM 672 C CA . MET A 1 92 ? -12.130 13.826 18.940 1.00 89.75 92 MET A CA 1
ATOM 673 C C . MET A 1 92 ? -12.905 13.354 17.710 1.00 89.75 92 MET A C 1
ATOM 675 O O . MET A 1 92 ? -12.912 12.175 17.360 1.00 89.75 92 MET A O 1
ATOM 679 N N . ASN A 1 93 ? -13.558 14.296 17.031 1.00 86.25 93 ASN A N 1
ATOM 680 C CA . ASN A 1 93 ? -14.325 13.992 15.831 1.00 86.25 93 ASN A CA 1
ATOM 681 C C . ASN A 1 93 ? -13.398 13.654 14.649 1.00 86.25 93 ASN A C 1
ATOM 683 O O . ASN A 1 93 ? -12.642 14.514 14.202 1.00 86.25 93 ASN A O 1
ATOM 687 N N . THR A 1 94 ? -13.501 12.435 14.117 1.00 87.62 94 THR A N 1
ATOM 688 C CA . THR A 1 94 ? -12.772 11.955 12.929 1.00 87.62 94 THR A CA 1
ATOM 689 C C . THR A 1 94 ? -13.585 12.049 11.632 1.00 87.62 94 THR A C 1
ATOM 691 O O . THR A 1 94 ? -13.081 11.694 10.572 1.00 87.62 94 THR A O 1
ATOM 694 N N . ALA A 1 95 ? -14.823 12.558 11.667 1.00 82.56 95 ALA A N 1
ATOM 695 C CA . ALA A 1 95 ? -15.734 12.564 10.515 1.00 82.56 95 ALA A CA 1
ATOM 696 C C . ALA A 1 95 ? -15.229 13.368 9.303 1.00 82.56 95 ALA A C 1
ATOM 698 O O . ALA A 1 95 ? -15.668 13.125 8.185 1.00 82.56 95 ALA A O 1
ATOM 699 N N . SER A 1 96 ? -14.326 14.331 9.505 1.00 83.38 96 SER A N 1
ATOM 700 C CA . SER A 1 96 ? -13.707 15.100 8.417 1.00 83.38 96 SER A CA 1
ATOM 701 C C . SER A 1 96 ? -12.365 14.530 7.946 1.00 83.38 96 SER A C 1
ATOM 703 O O . SER A 1 96 ? -11.722 15.137 7.093 1.00 83.38 96 SER A O 1
ATOM 705 N N . SER A 1 97 ? -11.897 13.421 8.524 1.00 91.94 97 SER A N 1
ATOM 706 C CA . SER A 1 97 ? -10.616 12.815 8.168 1.00 91.94 97 SER A CA 1
ATOM 707 C C . SER A 1 97 ? -10.764 11.902 6.952 1.00 91.94 97 SER A C 1
ATOM 709 O O . SER A 1 97 ? -11.436 10.869 7.002 1.00 91.94 97 SER A O 1
ATOM 711 N N . THR A 1 98 ? -10.101 12.267 5.852 1.00 92.31 98 THR A N 1
ATOM 712 C CA . THR A 1 98 ? -10.047 11.448 4.633 1.00 92.31 98 THR A CA 1
ATOM 713 C C . THR A 1 98 ? -9.383 10.095 4.888 1.00 92.31 98 THR A C 1
ATOM 715 O O . THR A 1 98 ? -9.841 9.089 4.355 1.00 92.31 98 THR A O 1
ATOM 718 N N . SER A 1 99 ? -8.332 10.041 5.714 1.00 94.12 99 SER A N 1
ATOM 719 C CA . SER A 1 99 ? -7.664 8.785 6.075 1.00 94.12 99 SER A CA 1
ATOM 720 C C . SER A 1 99 ? -8.555 7.891 6.926 1.00 94.12 99 SER A C 1
ATOM 722 O O . SER A 1 99 ? -8.625 6.690 6.669 1.00 94.12 99 SER A O 1
ATOM 724 N N . TYR A 1 100 ? -9.313 8.461 7.861 1.00 96.94 100 TYR A N 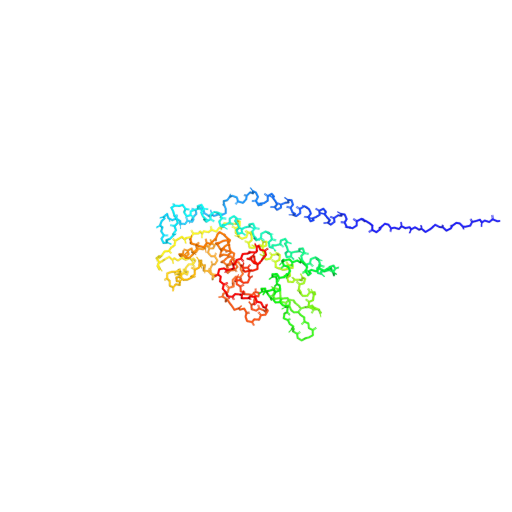1
ATOM 725 C CA . TYR A 1 100 ? -10.250 7.684 8.664 1.00 96.94 100 TYR A CA 1
ATOM 726 C C . TYR A 1 100 ? -11.373 7.106 7.799 1.00 96.94 100 TYR A C 1
ATOM 728 O O . TYR A 1 100 ? -11.701 5.925 7.916 1.00 96.94 100 TYR A O 1
ATOM 736 N N . GLN A 1 101 ? -11.912 7.905 6.872 1.00 97.00 101 GLN A N 1
ATOM 737 C CA . GLN A 1 101 ? -12.908 7.415 5.922 1.00 97.00 101 GLN A CA 1
ATOM 738 C C . GLN A 1 101 ? -12.329 6.330 5.005 1.00 97.00 101 GLN A C 1
ATOM 740 O O . GLN A 1 101 ? -12.963 5.299 4.824 1.00 97.00 101 GLN A O 1
ATOM 745 N N . ALA A 1 102 ? -11.109 6.499 4.486 1.00 97.19 102 ALA A N 1
ATOM 746 C CA . ALA A 1 102 ? -10.438 5.473 3.685 1.00 97.19 102 ALA A CA 1
ATOM 747 C C . ALA A 1 102 ? -10.214 4.168 4.474 1.00 97.19 102 ALA A C 1
ATOM 749 O O . ALA A 1 102 ? -10.320 3.072 3.918 1.00 97.19 102 ALA A O 1
ATOM 750 N N . TYR A 1 103 ? -9.918 4.265 5.776 1.00 97.69 103 TYR A N 1
ATOM 751 C CA . TYR A 1 103 ? -9.814 3.108 6.665 1.00 97.69 103 TYR A CA 1
ATOM 752 C C . TYR A 1 103 ? -11.154 2.371 6.767 1.00 97.69 103 TYR A C 1
ATOM 754 O O . TYR A 1 103 ? -11.178 1.152 6.578 1.00 97.69 103 TYR A O 1
ATOM 762 N N . LEU A 1 104 ? -12.252 3.095 7.007 1.00 97.06 104 LEU A N 1
ATOM 763 C CA . LEU A 1 104 ? -13.591 2.508 7.063 1.00 97.06 104 LEU A CA 1
ATOM 764 C C . LEU A 1 104 ? -13.976 1.886 5.718 1.00 97.06 104 LEU A C 1
ATOM 766 O O . LEU A 1 104 ? -14.333 0.714 5.683 1.00 97.06 104 LEU A O 1
ATOM 770 N N . ASP A 1 105 ? -13.801 2.613 4.615 1.00 96.44 105 ASP A N 1
ATOM 771 C CA . ASP A 1 105 ? -14.128 2.152 3.264 1.00 96.44 105 ASP A CA 1
ATOM 772 C C . ASP A 1 105 ? -13.384 0.852 2.915 1.00 96.44 105 ASP A C 1
ATOM 774 O O . ASP A 1 105 ? -13.955 -0.064 2.325 1.00 96.44 105 ASP A O 1
ATOM 778 N N . ARG A 1 106 ? -12.094 0.729 3.254 1.00 96.75 106 ARG A N 1
ATOM 779 C CA . ARG A 1 106 ? -11.279 -0.416 2.806 1.00 96.75 106 ARG A CA 1
ATOM 780 C C . ARG A 1 106 ? -11.209 -1.556 3.791 1.00 96.75 106 ARG A C 1
ATOM 782 O O . ARG A 1 106 ? -11.115 -2.710 3.359 1.00 96.75 106 ARG A O 1
ATOM 789 N N . PHE A 1 107 ? -11.270 -1.279 5.082 1.00 96.69 107 PHE A N 1
ATOM 790 C CA . PHE A 1 107 ? -11.114 -2.313 6.089 1.00 96.69 107 PHE A CA 1
ATOM 791 C C . PHE A 1 107 ? -12.367 -2.584 6.925 1.00 96.69 107 PHE A C 1
ATOM 793 O O . PHE A 1 107 ? -12.378 -3.610 7.608 1.00 96.69 107 PHE A O 1
ATOM 800 N N . ASP A 1 108 ? -13.419 -1.771 6.792 1.00 95.56 108 ASP A N 1
ATOM 801 C CA . ASP A 1 108 ? -14.677 -1.864 7.547 1.00 95.56 108 ASP A CA 1
ATOM 802 C C . ASP A 1 108 ? -14.477 -1.647 9.061 1.00 95.56 108 ASP A C 1
ATOM 804 O O . ASP A 1 108 ? -13.367 -1.384 9.541 1.00 95.56 108 ASP A O 1
ATOM 808 N N . LEU A 1 109 ? -15.548 -1.764 9.842 1.00 96.31 109 LEU A N 1
ATOM 809 C CA . LEU A 1 109 ? -15.485 -1.830 11.297 1.00 96.31 109 LEU A CA 1
ATOM 810 C C . LEU A 1 109 ? -14.778 -3.119 11.771 1.00 96.31 109 LEU A C 1
ATOM 812 O O . LEU A 1 109 ? -14.774 -4.142 11.074 1.00 96.31 109 LEU A O 1
ATOM 816 N N . PRO A 1 110 ? -14.155 -3.112 12.962 1.00 96.81 110 PRO A N 1
ATOM 817 C CA . PRO A 1 110 ? -13.566 -4.307 13.554 1.00 96.81 110 PRO A CA 1
ATOM 818 C C . PRO A 1 110 ? -14.590 -5.434 13.729 1.00 96.81 110 PRO A C 1
ATOM 820 O O . PRO A 1 110 ? -15.752 -5.202 14.063 1.00 96.81 110 PRO A O 1
ATOM 823 N N . GLU A 1 111 ? -14.140 -6.679 13.561 1.00 95.12 111 GLU A N 1
ATOM 824 C CA . GLU A 1 111 ? -14.993 -7.859 13.727 1.00 95.12 111 GLU A CA 1
ATOM 825 C C . GLU A 1 111 ? -15.505 -7.948 15.173 1.00 95.12 111 GLU A C 1
ATOM 827 O O . GLU A 1 111 ? -14.719 -7.998 16.127 1.00 95.12 111 GLU A O 1
ATOM 832 N N . GLN A 1 112 ? -16.826 -8.018 15.345 1.00 96.38 112 GLN A N 1
ATOM 833 C CA . GLN A 1 112 ? -17.427 -8.292 16.645 1.00 96.38 112 GLN A CA 1
ATOM 834 C C . GLN A 1 112 ? -17.324 -9.791 16.969 1.00 96.38 112 GLN A C 1
ATOM 836 O O . GLN A 1 112 ? -17.859 -10.642 16.261 1.00 96.38 112 GLN A O 1
ATOM 841 N N . GLN A 1 113 ? -16.672 -10.117 18.085 1.00 93.00 113 GLN A N 1
ATOM 842 C CA . GLN A 1 113 ? -16.530 -11.468 18.617 1.00 93.00 113 GLN A CA 1
ATOM 843 C C . GLN A 1 113 ? -17.246 -11.562 19.973 1.00 93.00 113 GLN A C 1
ATOM 845 O O . GLN A 1 113 ? -16.680 -11.282 21.033 1.00 93.00 113 GLN A O 1
ATOM 850 N N . GLY A 1 114 ? -18.526 -11.942 19.938 1.00 93.50 114 GLY A N 1
ATOM 851 C CA . GLY A 1 114 ? -19.394 -11.925 21.118 1.00 93.50 114 GLY A CA 1
ATOM 852 C C . GLY A 1 114 ? -19.639 -10.494 21.608 1.00 93.50 114 GLY A C 1
ATOM 853 O O . GLY A 1 114 ? -20.108 -9.646 20.855 1.00 93.50 114 GLY A O 1
ATOM 854 N N . ALA A 1 115 ? -19.306 -10.213 22.869 1.00 95.88 115 ALA A N 1
ATOM 855 C CA . ALA A 1 115 ? -19.435 -8.877 23.465 1.00 95.88 115 ALA A CA 1
ATOM 856 C C . ALA A 1 115 ? -18.185 -7.988 23.284 1.00 95.88 115 ALA A C 1
ATOM 858 O O . ALA A 1 115 ? -18.082 -6.944 23.922 1.00 95.88 115 ALA A O 1
ATOM 859 N N . ARG A 1 116 ? -17.202 -8.418 22.483 1.00 97.75 116 ARG A N 1
ATOM 860 C CA . ARG A 1 116 ? -15.918 -7.724 22.288 1.00 97.75 116 ARG A CA 1
ATOM 861 C C . ARG A 1 116 ? -15.648 -7.475 20.810 1.00 97.75 116 ARG A C 1
ATOM 863 O O . ARG A 1 116 ? -16.249 -8.115 19.954 1.00 97.75 116 ARG A O 1
ATOM 870 N N . PHE A 1 117 ? -14.702 -6.590 20.520 1.00 98.00 117 PHE A N 1
ATOM 871 C CA . PHE A 1 117 ? -14.296 -6.227 19.161 1.00 98.00 117 PHE A CA 1
ATOM 872 C C . PHE A 1 117 ? -12.838 -6.594 18.936 1.00 98.00 117 PHE A C 1
ATOM 874 O O . PHE A 1 117 ? -11.981 -6.275 19.758 1.00 98.00 117 PHE A O 1
ATOM 881 N N . ARG A 1 118 ? -12.545 -7.302 17.851 1.00 96.44 118 ARG A N 1
ATOM 882 C CA . ARG A 1 118 ? -11.212 -7.830 17.566 1.00 96.44 118 ARG A CA 1
ATOM 883 C C . ARG A 1 118 ? -10.446 -6.900 16.633 1.00 96.44 118 ARG A C 1
ATOM 885 O O . ARG A 1 118 ? -10.908 -6.636 15.532 1.00 96.44 118 ARG A O 1
ATOM 892 N N . ASN A 1 119 ? -9.234 -6.516 17.029 1.00 95.88 119 ASN A N 1
ATOM 893 C CA . ASN A 1 119 ? -8.265 -5.899 16.130 1.00 95.88 119 ASN A CA 1
ATOM 894 C C . ASN A 1 119 ? -7.770 -6.945 15.116 1.00 95.88 119 ASN A C 1
ATOM 896 O O . ASN A 1 119 ? -7.179 -7.967 15.483 1.00 95.88 119 ASN A O 1
ATOM 900 N N . ARG A 1 120 ? -8.003 -6.693 13.829 1.00 94.75 120 ARG A N 1
ATOM 901 C CA . ARG A 1 120 ? -7.690 -7.595 12.711 1.00 94.75 120 ARG A CA 1
ATOM 902 C C . ARG A 1 120 ? -6.196 -7.835 12.506 1.00 94.75 120 ARG A C 1
ATOM 904 O O . ARG A 1 120 ? -5.822 -8.865 11.950 1.00 94.75 120 ARG A O 1
ATOM 911 N N . PHE A 1 121 ? -5.342 -6.917 12.950 1.00 94.12 121 PHE A N 1
ATOM 912 C CA . PHE A 1 121 ? -3.898 -6.965 12.727 1.00 94.12 121 PHE A CA 1
ATOM 913 C C . PHE A 1 121 ? -3.126 -7.627 13.869 1.00 94.12 121 PHE A C 1
ATOM 915 O O . PHE A 1 121 ? -2.126 -8.290 13.590 1.00 94.12 121 PHE A O 1
ATOM 922 N N . SER A 1 122 ? -3.574 -7.457 15.118 1.00 92.62 122 SER A N 1
ATOM 923 C CA . SER A 1 122 ? -2.948 -8.045 16.316 1.00 92.62 122 SER A CA 1
ATOM 924 C C . SER A 1 122 ? -3.694 -9.271 16.848 1.00 92.62 122 SER A C 1
ATOM 926 O O . SER A 1 122 ? -3.109 -10.124 17.509 1.00 92.62 122 SER A O 1
ATOM 928 N N . GLY A 1 123 ? -4.992 -9.382 16.560 1.00 93.19 123 GLY A N 1
ATOM 929 C CA . GLY A 1 123 ? -5.876 -10.396 17.126 1.00 93.19 123 GLY A CA 1
ATOM 930 C C . GLY A 1 123 ? -6.358 -10.097 18.547 1.00 93.19 123 GLY A C 1
ATOM 931 O O . GLY A 1 123 ? -7.211 -10.835 19.041 1.00 93.19 123 GLY A O 1
ATOM 932 N N . THR A 1 124 ? -5.863 -9.033 19.185 1.00 96.50 124 THR A N 1
ATOM 933 C CA . THR A 1 124 ? -6.314 -8.578 20.507 1.00 96.50 124 THR A CA 1
ATOM 934 C C . THR A 1 124 ? -7.777 -8.145 20.454 1.00 96.50 124 THR A C 1
ATOM 936 O O . THR A 1 124 ? -8.242 -7.629 19.437 1.00 96.50 124 THR A O 1
ATOM 939 N N . THR A 1 125 ? -8.517 -8.354 21.546 1.00 97.56 125 THR A N 1
ATOM 940 C CA . THR A 1 125 ? -9.927 -7.952 21.642 1.00 97.56 125 THR A CA 1
ATOM 941 C C . THR A 1 125 ? -10.129 -6.834 22.654 1.00 97.56 125 THR A C 1
ATOM 943 O O . THR A 1 125 ? -9.523 -6.836 23.726 1.00 97.56 125 THR A O 1
ATOM 946 N N . TYR A 1 126 ? -11.052 -5.933 22.348 1.00 97.75 126 TYR A N 1
ATOM 947 C CA . TYR A 1 126 ? -11.343 -4.708 23.084 1.00 97.75 126 TYR A CA 1
ATOM 948 C C . TYR A 1 126 ? -12.819 -4.642 23.469 1.00 97.75 126 TYR A C 1
ATOM 950 O O . TYR A 1 126 ? -13.648 -5.375 22.922 1.00 97.75 126 TYR A O 1
ATOM 958 N N . ALA A 1 127 ? -13.147 -3.807 24.453 1.00 97.50 127 ALA A N 1
ATOM 959 C CA . ALA A 1 127 ? -14.513 -3.730 24.968 1.00 97.50 127 ALA A CA 1
ATOM 960 C C . ALA A 1 127 ? -15.453 -3.001 24.000 1.00 97.50 127 ALA A C 1
ATOM 962 O O . ALA A 1 127 ? -16.644 -3.297 23.959 1.00 97.50 127 ALA A O 1
ATOM 963 N N . THR A 1 128 ? -14.922 -2.067 23.208 1.00 97.06 128 THR A N 1
ATOM 964 C CA . THR A 1 128 ? -15.710 -1.240 22.289 1.00 97.06 128 THR A CA 1
ATOM 965 C C . THR A 1 128 ? -15.146 -1.270 20.873 1.00 97.06 128 THR A C 1
ATOM 967 O O . THR A 1 128 ? -13.953 -1.503 20.667 1.00 97.06 128 THR A O 1
ATOM 970 N N . SER A 1 129 ? -16.007 -0.989 19.891 1.00 96.12 129 SER A N 1
ATOM 971 C CA . SER A 1 129 ? -15.587 -0.850 18.494 1.00 96.12 129 SER A CA 1
ATOM 972 C C . SER A 1 129 ? -14.588 0.293 18.319 1.00 96.12 129 SER A C 1
ATOM 974 O O . SER A 1 129 ? -13.643 0.163 17.552 1.00 96.12 129 SER A O 1
ATOM 976 N N . ASN A 1 130 ? -14.761 1.420 19.020 1.00 96.06 130 ASN A N 1
ATOM 977 C CA . ASN A 1 130 ? -13.856 2.571 18.896 1.00 96.06 130 ASN A CA 1
ATOM 978 C C . ASN A 1 130 ? -12.450 2.253 19.407 1.00 96.06 130 ASN A C 1
ATOM 980 O O . ASN A 1 130 ? -11.474 2.590 18.748 1.00 96.06 130 ASN A O 1
ATOM 984 N N . GLU A 1 131 ? -12.343 1.547 20.532 1.00 96.81 131 GLU A N 1
ATOM 985 C CA . GLU A 1 131 ? -11.050 1.114 21.063 1.00 96.81 131 GLU A CA 1
ATOM 986 C C . GLU A 1 131 ? -10.348 0.144 20.095 1.00 96.81 131 GLU A C 1
ATOM 988 O O . GLU A 1 131 ? -9.158 0.284 19.820 1.00 96.81 131 GLU A O 1
ATOM 993 N N . ALA A 1 132 ? -11.092 -0.791 19.490 1.00 97.69 132 ALA A N 1
ATOM 994 C CA . ALA A 1 132 ? -10.540 -1.672 18.463 1.00 97.69 132 ALA A CA 1
ATOM 995 C C . ALA A 1 132 ? -10.091 -0.905 17.203 1.00 97.69 132 ALA A C 1
ATOM 997 O O . ALA A 1 132 ? -9.003 -1.175 16.700 1.00 97.69 132 ALA A O 1
ATOM 998 N N . GLN A 1 133 ? -10.871 0.073 16.727 1.00 97.75 133 GLN A N 1
ATOM 999 C CA . GLN A 1 133 ? -10.516 0.928 15.581 1.00 97.75 133 GLN A CA 1
ATOM 1000 C C . GLN A 1 133 ? -9.251 1.748 15.856 1.00 97.75 133 GLN A C 1
ATOM 1002 O O . GLN A 1 133 ? -8.343 1.771 15.030 1.00 97.75 133 GLN A O 1
ATOM 1007 N N . GLN A 1 134 ? -9.144 2.361 17.040 1.00 97.81 134 GLN A N 1
ATOM 1008 C CA . GLN A 1 134 ? -7.965 3.128 17.459 1.00 97.81 134 GLN A CA 1
ATOM 1009 C C . GLN A 1 134 ? -6.702 2.268 17.360 1.00 97.81 134 GLN A C 1
ATOM 1011 O O . GLN A 1 134 ? -5.677 2.690 16.822 1.00 97.81 134 GLN A O 1
ATOM 1016 N N . GLN A 1 135 ? -6.790 1.051 17.889 1.00 98.31 135 GLN A N 1
ATOM 1017 C CA . GLN A 1 135 ? -5.681 0.109 17.960 1.00 98.31 135 GLN A CA 1
ATOM 1018 C C . GLN A 1 135 ? -5.354 -0.498 16.592 1.00 98.31 135 GLN A C 1
ATOM 1020 O O . GLN A 1 135 ? -4.200 -0.823 16.305 1.00 98.31 135 GLN A O 1
ATOM 1025 N N . GLU A 1 136 ? -6.346 -0.649 15.719 1.00 98.25 136 GLU A N 1
ATOM 1026 C CA . GLU A 1 136 ? -6.124 -1.044 14.332 1.00 98.25 136 GLU A CA 1
ATOM 1027 C C . GLU A 1 136 ? -5.457 0.055 13.510 1.00 98.25 136 GLU A C 1
ATOM 1029 O O . GLU A 1 136 ? -4.571 -0.267 12.727 1.00 98.25 136 GLU A O 1
ATOM 1034 N N . LEU A 1 137 ? -5.823 1.323 13.703 1.00 98.31 137 LEU A N 1
ATOM 1035 C CA . LEU A 1 137 ? -5.181 2.474 13.062 1.00 98.31 137 LEU A CA 1
ATOM 1036 C C . LEU A 1 137 ? -3.723 2.635 13.514 1.00 98.31 137 LEU A C 1
ATOM 1038 O O . LEU A 1 137 ? -2.842 2.856 12.685 1.00 98.31 137 LEU A O 1
ATOM 1042 N N . GLU A 1 138 ? -3.443 2.422 14.801 1.00 97.69 138 GLU A N 1
ATOM 1043 C CA . GLU A 1 138 ? -2.072 2.358 15.326 1.00 97.69 138 GLU A CA 1
ATOM 1044 C C . GLU A 1 138 ? -1.291 1.198 14.687 1.00 97.69 138 GLU A C 1
ATOM 1046 O O . GLU A 1 138 ? -0.197 1.377 14.153 1.00 97.69 138 GLU A O 1
ATOM 1051 N N . SER A 1 139 ? -1.900 0.008 14.631 1.00 97.44 139 SER A N 1
ATOM 1052 C CA . SER A 1 139 ? -1.304 -1.154 13.960 1.00 97.44 139 SER A CA 1
ATOM 1053 C C . SER A 1 139 ? -1.066 -0.900 12.468 1.00 97.44 139 SER A C 1
ATOM 1055 O O . SER A 1 139 ? -0.075 -1.370 11.909 1.00 97.44 139 SER A O 1
ATOM 1057 N N . LEU A 1 140 ? -1.972 -0.180 11.806 1.00 97.44 140 LEU A N 1
ATOM 1058 C CA . LEU A 1 140 ? -1.881 0.171 10.396 1.00 97.44 140 LEU A CA 1
ATOM 1059 C C . LEU A 1 140 ? -0.750 1.177 10.158 1.00 97.44 140 LEU A C 1
ATOM 1061 O O . LEU A 1 140 ? 0.020 0.993 9.216 1.00 97.44 140 LEU A O 1
ATOM 1065 N N . SER A 1 141 ? -0.586 2.152 11.055 1.00 98.19 141 SER A N 1
ATOM 1066 C CA . SER A 1 141 ? 0.549 3.075 11.059 1.00 98.19 141 SER A CA 1
ATOM 1067 C C . SER A 1 141 ? 1.881 2.322 11.098 1.00 98.19 141 SER A C 1
ATOM 1069 O O . SER A 1 141 ? 2.671 2.388 10.152 1.00 98.19 141 SER A O 1
ATOM 1071 N N . THR A 1 142 ? 2.071 1.478 12.118 1.00 97.44 142 THR A N 1
ATOM 1072 C CA . THR A 1 142 ? 3.276 0.648 12.256 1.00 97.44 142 THR A CA 1
ATOM 1073 C C . THR A 1 142 ? 3.478 -0.268 11.052 1.00 97.44 142 THR A C 1
ATOM 1075 O O . THR A 1 142 ? 4.609 -0.537 10.643 1.00 97.44 142 THR A O 1
ATOM 1078 N N . ARG A 1 143 ? 2.402 -0.788 10.454 1.00 97.88 143 ARG A N 1
ATOM 1079 C CA . ARG A 1 143 ? 2.514 -1.613 9.250 1.00 97.88 143 ARG A CA 1
ATOM 1080 C C . ARG A 1 143 ? 3.022 -0.805 8.052 1.00 97.88 143 ARG A C 1
ATOM 1082 O O . ARG A 1 143 ? 3.958 -1.246 7.391 1.00 97.88 143 ARG A O 1
ATOM 1089 N N . TYR A 1 144 ? 2.489 0.382 7.791 1.00 98.38 144 TYR A N 1
ATOM 1090 C CA . TYR A 1 144 ? 2.980 1.210 6.689 1.00 98.38 144 TYR A CA 1
ATOM 1091 C C . TYR A 1 144 ? 4.430 1.663 6.882 1.00 98.38 144 TYR A C 1
ATOM 1093 O O . TYR A 1 144 ? 5.208 1.580 5.934 1.00 98.38 144 TYR A O 1
ATOM 1101 N N . GLU A 1 145 ? 4.838 2.008 8.103 1.00 97.06 145 GLU A N 1
ATOM 1102 C CA . GLU A 1 145 ? 6.246 2.284 8.431 1.00 97.06 145 GLU A CA 1
ATOM 1103 C C . GLU A 1 145 ? 7.149 1.062 8.173 1.00 97.06 145 GLU A C 1
ATOM 1105 O O . GLU A 1 145 ? 8.232 1.168 7.594 1.00 97.06 145 GLU A O 1
ATOM 1110 N N . ASN A 1 146 ? 6.685 -0.137 8.537 1.00 96.75 146 ASN A N 1
ATOM 1111 C CA . ASN A 1 146 ? 7.397 -1.384 8.259 1.00 96.75 146 ASN A CA 1
ATOM 1112 C C . ASN A 1 146 ? 7.515 -1.679 6.759 1.00 96.75 146 ASN A C 1
ATOM 1114 O O . ASN A 1 146 ? 8.532 -2.224 6.329 1.00 96.75 146 ASN A O 1
ATOM 1118 N N . LEU A 1 147 ? 6.477 -1.386 5.974 1.00 96.81 147 LEU A N 1
ATOM 1119 C CA . LEU A 1 147 ? 6.511 -1.519 4.518 1.00 96.81 147 LEU A CA 1
ATOM 1120 C C . LEU A 1 147 ? 7.466 -0.499 3.901 1.00 96.81 147 LEU A C 1
ATOM 1122 O O . LEU A 1 147 ? 8.232 -0.876 3.019 1.00 96.81 147 LEU A O 1
ATOM 1126 N N . GLN A 1 148 ? 7.464 0.743 4.391 1.00 96.25 148 GLN A N 1
ATOM 1127 C CA . GLN A 1 148 ? 8.395 1.786 3.963 1.00 96.25 148 GLN A CA 1
ATOM 1128 C C . GLN A 1 148 ? 9.837 1.356 4.235 1.00 96.25 148 GLN A C 1
ATOM 1130 O O . GLN A 1 148 ? 10.624 1.233 3.307 1.00 96.25 148 GLN A O 1
ATOM 1135 N N . SER A 1 149 ? 10.152 0.980 5.476 1.00 93.44 149 SER A N 1
ATOM 1136 C CA . SER A 1 149 ? 11.475 0.459 5.848 1.00 93.44 149 SER A CA 1
ATOM 1137 C C . SER A 1 149 ? 11.865 -0.768 5.014 1.00 93.44 149 SER A C 1
ATOM 1139 O O . SER A 1 149 ? 13.026 -0.955 4.642 1.00 93.44 149 SER A O 1
ATOM 1141 N N . TYR A 1 150 ? 10.892 -1.632 4.697 1.00 93.75 150 TYR A N 1
ATOM 1142 C CA . TYR A 1 150 ? 11.124 -2.784 3.833 1.00 93.75 150 TYR A CA 1
ATOM 1143 C C . TYR A 1 150 ? 11.397 -2.374 2.384 1.00 93.75 150 TYR A C 1
ATOM 1145 O O . TYR A 1 150 ? 12.218 -3.033 1.757 1.00 93.75 150 TYR A O 1
ATOM 1153 N N . LEU A 1 151 ? 10.766 -1.329 1.850 1.00 95.00 151 LEU A N 1
ATOM 1154 C CA . LEU A 1 151 ? 11.063 -0.769 0.530 1.00 95.00 151 LEU A CA 1
ATOM 1155 C C . LEU A 1 151 ? 12.445 -0.103 0.511 1.00 95.00 151 LEU A C 1
ATOM 1157 O O . LEU A 1 151 ? 13.253 -0.399 -0.368 1.00 95.00 151 LEU A O 1
ATOM 1161 N N . ASP A 1 152 ? 12.755 0.684 1.541 1.00 90.44 152 ASP A N 1
ATOM 1162 C CA . ASP A 1 152 ? 13.999 1.447 1.674 1.00 90.44 152 ASP A CA 1
ATOM 1163 C C . ASP A 1 152 ? 15.238 0.543 1.783 1.00 90.44 152 ASP A C 1
ATOM 1165 O O . ASP A 1 152 ? 16.308 0.868 1.269 1.00 90.44 152 ASP A O 1
ATOM 1169 N N . GLY A 1 153 ? 15.090 -0.665 2.345 1.00 88.69 153 GLY A N 1
ATOM 1170 C CA . GLY A 1 153 ? 16.127 -1.711 2.304 1.00 88.69 153 GLY A CA 1
ATOM 1171 C C . GLY A 1 153 ? 16.429 -2.257 0.895 1.00 88.69 153 GLY A C 1
ATOM 1172 O O . GLY A 1 153 ? 17.264 -3.149 0.723 1.00 88.69 153 GLY A O 1
ATOM 1173 N N . GLY A 1 154 ? 15.700 -1.783 -0.111 1.00 90.88 154 GLY A N 1
ATOM 1174 C CA . GLY A 1 154 ? 15.902 -1.997 -1.531 1.00 90.88 154 GLY A CA 1
ATOM 1175 C C . GLY A 1 154 ? 15.192 -3.216 -2.109 1.00 90.88 154 GLY A C 1
ATOM 1176 O O . GLY A 1 154 ? 15.292 -4.334 -1.584 1.00 90.88 154 GLY A O 1
ATOM 1177 N N . ILE A 1 155 ? 14.511 -3.002 -3.233 1.00 93.56 155 ILE A N 1
ATOM 1178 C CA . ILE A 1 155 ? 13.758 -4.014 -3.980 1.00 93.56 155 ILE A CA 1
ATOM 1179 C C . ILE A 1 155 ? 14.367 -4.192 -5.367 1.00 93.56 155 ILE A C 1
ATOM 1181 O O . ILE A 1 155 ? 14.823 -3.245 -6.010 1.00 93.56 155 ILE A O 1
ATOM 1185 N N . ARG A 1 156 ? 14.426 -5.442 -5.826 1.00 93.38 156 ARG A N 1
ATOM 1186 C CA . ARG A 1 156 ? 14.850 -5.774 -7.185 1.00 93.38 156 ARG A CA 1
ATOM 1187 C C . ARG A 1 156 ? 13.643 -5.819 -8.116 1.00 93.38 156 ARG A C 1
ATOM 1189 O O . ARG A 1 156 ? 12.776 -6.668 -7.947 1.00 93.38 156 ARG A O 1
ATOM 1196 N N . TYR A 1 157 ? 13.640 -4.987 -9.144 1.00 93.69 157 TYR A N 1
ATOM 1197 C CA . TYR A 1 157 ? 12.575 -4.962 -10.144 1.00 93.69 157 TYR A CA 1
ATOM 1198 C C . TYR A 1 157 ? 13.002 -5.687 -11.411 1.00 93.69 157 TYR A C 1
ATOM 1200 O O . TYR A 1 157 ? 14.154 -5.589 -11.844 1.00 93.69 157 TYR A O 1
ATOM 1208 N N . LEU A 1 158 ? 12.088 -6.461 -11.982 1.00 91.00 158 LEU A N 1
ATOM 1209 C CA . LEU A 1 158 ? 12.348 -7.304 -13.141 1.00 91.00 158 LEU A CA 1
ATOM 1210 C C . LEU A 1 158 ? 11.259 -7.051 -14.176 1.00 91.00 158 LEU A C 1
ATOM 1212 O O . LEU A 1 158 ? 10.106 -7.393 -13.941 1.00 91.00 158 LEU A O 1
ATOM 1216 N N . SER A 1 159 ? 11.621 -6.473 -15.318 1.00 84.81 159 SER A N 1
ATOM 1217 C CA . SER A 1 159 ? 10.743 -6.480 -16.489 1.00 84.81 159 SER A CA 1
ATOM 1218 C C . SER A 1 159 ? 10.860 -7.852 -17.143 1.00 84.81 159 SER A C 1
ATOM 1220 O O . SER A 1 159 ? 11.969 -8.277 -17.478 1.00 84.81 159 SER A O 1
ATOM 1222 N N . ASN A 1 160 ? 9.759 -8.591 -17.273 1.00 67.62 160 ASN A N 1
ATOM 1223 C CA . ASN A 1 160 ? 9.815 -9.940 -17.826 1.00 67.62 160 ASN A CA 1
ATOM 1224 C C . ASN A 1 160 ? 8.620 -10.296 -18.710 1.00 67.62 160 ASN A C 1
ATOM 1226 O O . ASN A 1 160 ? 7.480 -9.972 -18.400 1.00 67.62 160 ASN A O 1
ATOM 1230 N N . ASN A 1 161 ? 8.896 -11.064 -19.769 1.00 56.25 161 ASN A N 1
ATOM 1231 C CA . ASN A 1 161 ? 7.899 -11.847 -20.509 1.00 56.25 161 ASN A CA 1
ATOM 1232 C C . ASN A 1 161 ? 8.200 -13.334 -20.609 1.00 56.25 161 ASN A C 1
ATOM 1234 O O . ASN A 1 161 ? 7.400 -14.069 -21.189 1.00 56.25 161 ASN A O 1
ATOM 1238 N N . THR A 1 162 ? 9.364 -13.806 -20.181 1.00 56.94 162 THR A N 1
ATOM 1239 C CA . THR A 1 162 ? 9.653 -15.217 -20.361 1.00 56.94 162 THR A CA 1
ATOM 1240 C C . THR A 1 162 ? 8.989 -15.950 -19.221 1.00 56.94 162 THR A C 1
ATOM 1242 O O . THR A 1 162 ? 9.228 -15.674 -18.046 1.00 56.94 162 THR A O 1
ATOM 1245 N N . SER A 1 163 ? 8.189 -16.954 -19.549 1.00 59.25 163 SER A N 1
ATOM 1246 C CA . SER A 1 163 ? 7.706 -17.883 -18.538 1.00 59.25 163 SER A CA 1
ATOM 1247 C C . SER A 1 163 ? 8.878 -18.557 -17.787 1.00 59.25 163 SER A C 1
ATOM 1249 O O . SER A 1 163 ? 8.651 -19.211 -16.788 1.00 59.25 163 SER A O 1
ATOM 1251 N N . ALA A 1 164 ? 10.136 -18.394 -18.207 1.00 69.94 164 ALA A N 1
ATOM 1252 C CA . ALA A 1 164 ? 11.318 -18.903 -17.521 1.00 69.94 164 ALA A CA 1
ATOM 1253 C C . ALA A 1 164 ? 11.826 -18.039 -16.346 1.00 69.94 164 ALA A C 1
ATOM 1255 O O . ALA A 1 164 ? 12.639 -18.543 -15.569 1.00 69.94 164 ALA A O 1
ATOM 1256 N N . LEU A 1 165 ? 11.398 -16.778 -16.173 1.00 77.69 165 LEU A N 1
ATOM 1257 C CA . LEU A 1 165 ? 11.870 -15.990 -15.027 1.00 77.69 165 LEU A CA 1
ATOM 1258 C C . LEU A 1 165 ? 11.395 -16.623 -13.722 1.00 77.69 165 LEU A C 1
ATOM 1260 O O . LEU A 1 165 ? 10.220 -16.952 -13.556 1.00 77.69 165 LEU A O 1
ATOM 1264 N N . THR A 1 166 ? 12.310 -16.713 -12.762 1.00 80.94 166 THR A N 1
ATOM 1265 C CA . THR A 1 166 ? 11.985 -17.119 -11.399 1.00 80.94 166 THR A CA 1
ATOM 1266 C C . THR A 1 166 ? 12.332 -16.032 -10.391 1.00 80.94 166 THR A C 1
ATOM 1268 O O . THR A 1 166 ? 13.442 -15.492 -10.399 1.00 80.94 166 THR A O 1
ATOM 1271 N N . ILE A 1 167 ? 11.416 -15.773 -9.463 1.00 83.81 167 ILE A N 1
ATOM 1272 C CA . ILE A 1 167 ? 11.631 -14.944 -8.277 1.00 83.81 167 ILE A CA 1
ATOM 1273 C C . ILE A 1 167 ? 11.604 -15.865 -7.065 1.00 83.81 167 ILE A C 1
ATOM 1275 O O . ILE A 1 167 ? 10.593 -16.504 -6.804 1.00 83.81 167 ILE A O 1
ATOM 1279 N N . GLY A 1 168 ? 12.718 -15.977 -6.334 1.00 79.19 168 GLY A N 1
ATOM 1280 C CA . GLY A 1 168 ? 12.774 -16.831 -5.140 1.00 79.19 168 GLY A CA 1
ATOM 1281 C C . GLY A 1 168 ? 12.424 -18.296 -5.409 1.00 79.19 168 GLY A C 1
ATOM 1282 O O . GLY A 1 168 ? 11.864 -18.948 -4.541 1.00 79.19 168 GLY A O 1
ATOM 1283 N N . GLY A 1 169 ? 12.684 -18.804 -6.616 1.00 81.81 169 GLY A N 1
ATOM 1284 C CA . GLY A 1 169 ? 12.298 -20.159 -7.027 1.00 81.81 169 GLY A CA 1
ATOM 1285 C C . GLY A 1 169 ? 10.833 -20.325 -7.454 1.00 81.81 169 GLY A C 1
ATOM 1286 O O . GLY A 1 169 ? 10.490 -21.380 -7.978 1.00 81.81 169 GLY A O 1
ATOM 1287 N N . CYS A 1 170 ? 9.978 -19.309 -7.307 1.00 83.75 170 CYS A N 1
ATOM 1288 C CA . CYS A 1 170 ? 8.662 -19.292 -7.940 1.00 83.75 170 CYS A CA 1
ATOM 1289 C C . CYS A 1 170 ? 8.788 -18.818 -9.394 1.00 83.75 170 CYS A C 1
ATOM 1291 O O . CYS A 1 170 ? 9.433 -17.803 -9.658 1.00 83.75 170 CYS A O 1
ATOM 1293 N N . ARG A 1 171 ? 8.128 -19.506 -10.327 1.00 85.38 171 ARG A N 1
ATOM 1294 C CA . ARG A 1 171 ? 7.989 -19.062 -11.721 1.00 85.38 171 ARG A CA 1
ATOM 1295 C C . ARG A 1 171 ? 7.120 -17.804 -11.789 1.00 85.38 171 ARG A C 1
ATOM 1297 O O . ARG A 1 171 ? 6.047 -17.789 -11.183 1.00 85.38 171 ARG A O 1
ATOM 1304 N N . ASP A 1 172 ? 7.581 -16.791 -12.517 1.00 81.19 172 ASP A N 1
ATOM 1305 C CA . ASP A 1 172 ? 6.810 -15.576 -12.776 1.00 81.19 172 ASP A CA 1
ATOM 1306 C C . ASP A 1 172 ? 5.466 -15.897 -13.444 1.00 81.19 172 ASP A C 1
ATOM 1308 O O . ASP A 1 172 ? 5.346 -16.809 -14.268 1.00 81.19 172 ASP A O 1
ATOM 1312 N N . ARG A 1 173 ? 4.447 -15.135 -13.052 1.00 83.44 173 ARG A N 1
ATOM 1313 C CA . ARG A 1 173 ? 3.056 -15.297 -13.458 1.00 83.44 173 ARG A CA 1
ATOM 1314 C C . ARG A 1 173 ? 2.544 -14.175 -14.357 1.00 83.44 173 ARG A C 1
ATOM 1316 O O . ARG A 1 173 ? 1.431 -14.335 -14.855 1.00 83.44 173 ARG A O 1
ATOM 1323 N N . CYS A 1 174 ? 3.330 -13.129 -14.640 1.00 84.56 174 CYS A N 1
ATOM 1324 C CA . CYS A 1 174 ? 2.928 -12.046 -15.548 1.00 84.56 174 CYS A CA 1
ATOM 1325 C C . CYS A 1 174 ? 2.477 -12.570 -16.923 1.00 84.56 174 CYS A C 1
ATOM 1327 O O . CYS A 1 174 ? 1.428 -12.184 -17.426 1.00 84.56 174 CYS A O 1
ATOM 1329 N N . SER A 1 175 ? 3.223 -13.514 -17.513 1.00 79.25 175 SER A N 1
ATOM 1330 C CA . SER A 1 175 ? 2.876 -14.093 -18.827 1.00 79.25 175 SER A CA 1
ATOM 1331 C C . SER A 1 175 ? 1.578 -14.913 -18.827 1.00 79.25 175 SER A C 1
ATOM 1333 O O . SER A 1 175 ? 0.873 -14.949 -19.831 1.00 79.25 175 SER A O 1
ATOM 1335 N N . ALA A 1 176 ? 1.248 -15.557 -17.705 1.00 81.56 176 ALA A N 1
ATOM 1336 C CA . ALA A 1 176 ? 0.020 -16.335 -17.552 1.00 81.56 176 ALA A CA 1
ATOM 1337 C C . ALA A 1 176 ? -1.185 -15.474 -17.131 1.00 81.56 176 ALA A C 1
ATOM 1339 O O . ALA A 1 176 ? -2.318 -15.939 -17.205 1.00 81.56 176 ALA A O 1
ATOM 1340 N N . ASN A 1 177 ? -0.947 -14.240 -16.676 1.00 81.81 177 ASN A N 1
ATOM 1341 C CA . ASN A 1 177 ? -1.962 -13.342 -16.133 1.00 81.81 177 ASN A CA 1
ATOM 1342 C C . ASN A 1 177 ? -1.761 -11.929 -16.706 1.00 81.81 177 ASN A C 1
ATOM 1344 O O . ASN A 1 177 ? -1.280 -11.039 -16.005 1.00 81.81 177 ASN A O 1
ATOM 1348 N N . PRO A 1 178 ? -2.134 -11.697 -17.977 1.00 76.31 178 PRO A N 1
ATOM 1349 C CA . PRO A 1 178 ? -1.822 -10.452 -18.680 1.00 76.31 178 PRO A CA 1
ATOM 1350 C C . PRO A 1 178 ? -2.493 -9.204 -18.084 1.00 76.31 178 PRO A C 1
ATOM 1352 O O . PRO A 1 178 ? -2.087 -8.096 -18.411 1.00 76.31 178 PRO A O 1
ATOM 1355 N N . GLY A 1 179 ? -3.506 -9.367 -17.225 1.00 84.56 179 GLY A N 1
ATOM 1356 C CA . GLY A 1 179 ? -4.158 -8.264 -16.509 1.00 84.56 179 GLY A CA 1
ATOM 1357 C C . GLY A 1 179 ? -3.484 -7.864 -15.192 1.00 84.56 179 GLY A C 1
ATOM 1358 O O . GLY A 1 179 ? -3.916 -6.903 -14.560 1.00 84.56 179 GLY A O 1
ATOM 1359 N N . TRP A 1 180 ? -2.457 -8.584 -14.734 1.00 89.31 180 TRP A N 1
ATOM 1360 C CA . TRP A 1 180 ? -1.743 -8.223 -13.506 1.00 89.31 180 TRP A CA 1
ATOM 1361 C C . TRP A 1 180 ? -0.803 -7.058 -13.775 1.00 89.31 180 TRP A C 1
ATOM 1363 O O . TRP A 1 180 ? -0.181 -7.023 -14.827 1.00 89.31 180 TRP A O 1
ATOM 1373 N N . GLY A 1 181 ? -0.705 -6.109 -12.844 1.00 91.56 181 GLY A N 1
ATOM 1374 C CA . GLY A 1 181 ? 0.256 -5.009 -12.940 1.00 91.56 181 GLY A CA 1
ATOM 1375 C C . GLY A 1 181 ? 1.650 -5.437 -12.493 1.00 91.56 181 GLY A C 1
ATOM 1376 O O . GLY A 1 181 ? 2.636 -5.224 -13.188 1.00 91.56 181 GLY A O 1
ATOM 1377 N N . ALA A 1 182 ? 1.735 -6.129 -11.366 1.00 93.31 182 ALA A N 1
ATOM 1378 C CA . ALA A 1 182 ? 2.982 -6.637 -10.825 1.00 93.31 182 ALA A CA 1
ATOM 1379 C C . ALA A 1 182 ? 2.763 -8.020 -10.208 1.00 93.31 182 ALA A C 1
ATOM 1381 O O . ALA A 1 182 ? 1.633 -8.507 -10.126 1.00 93.31 182 ALA A O 1
ATOM 1382 N N . TRP A 1 183 ? 3.860 -8.674 -9.836 1.00 92.50 183 TRP A N 1
ATOM 1383 C CA . TRP A 1 183 ? 3.807 -9.947 -9.136 1.00 92.50 183 TRP A CA 1
ATOM 1384 C C . TRP A 1 183 ? 5.062 -10.209 -8.299 1.00 92.50 183 TRP A C 1
ATOM 1386 O O . TRP A 1 183 ? 6.187 -9.912 -8.710 1.00 92.50 183 TRP A O 1
ATOM 1396 N N . THR A 1 184 ? 4.892 -10.863 -7.151 1.00 91.75 184 THR A N 1
ATOM 1397 C CA . THR A 1 184 ? 5.990 -11.383 -6.332 1.00 91.75 184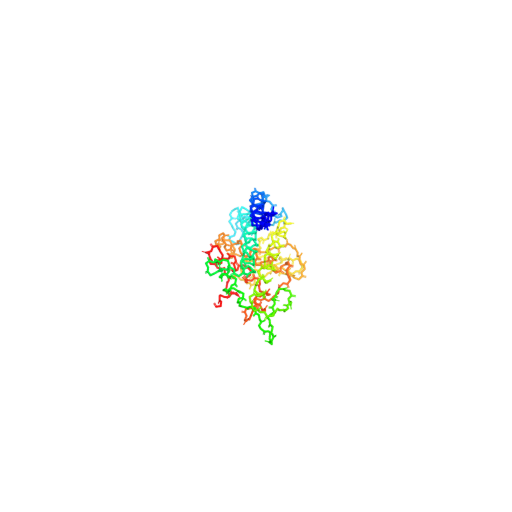 THR A CA 1
ATOM 1398 C C . THR A 1 184 ? 5.767 -12.819 -5.842 1.00 91.75 184 THR A C 1
ATOM 1400 O O . THR A 1 184 ? 4.650 -13.323 -5.720 1.00 91.75 184 THR A O 1
ATOM 1403 N N . CYS A 1 185 ? 6.868 -13.484 -5.490 1.00 88.75 185 CYS A N 1
ATOM 1404 C CA . CYS A 1 185 ? 6.865 -14.774 -4.800 1.00 88.75 185 CYS A CA 1
ATOM 1405 C C . CYS A 1 185 ? 6.826 -14.548 -3.283 1.00 88.75 185 CYS A C 1
ATOM 1407 O O . CYS A 1 185 ? 7.870 -14.440 -2.629 1.00 88.75 185 CYS A O 1
ATOM 1409 N N . SER A 1 186 ? 5.622 -14.506 -2.711 1.00 82.19 186 SER A N 1
ATOM 1410 C CA . SER A 1 186 ? 5.419 -14.286 -1.270 1.00 82.19 186 SER A CA 1
ATOM 1411 C C . SER A 1 186 ? 6.004 -15.397 -0.384 1.00 82.19 186 SER A C 1
ATOM 1413 O O . SER A 1 186 ? 6.326 -15.155 0.776 1.00 82.19 186 SER A O 1
ATOM 1415 N N . GLU A 1 187 ? 6.205 -16.608 -0.916 1.00 73.94 187 GLU A N 1
ATOM 1416 C CA . GLU A 1 187 ? 6.649 -17.777 -0.143 1.00 73.94 187 GLU A CA 1
ATOM 1417 C C . GLU A 1 187 ? 8.118 -17.732 0.288 1.00 73.94 187 GLU A C 1
ATOM 1419 O O . GLU A 1 187 ? 8.472 -18.327 1.304 1.00 73.94 187 GLU A O 1
ATOM 1424 N N . 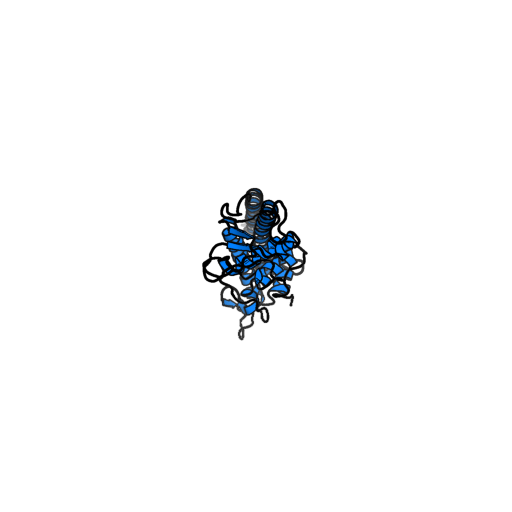ARG A 1 188 ? 8.987 -17.065 -0.482 1.00 71.62 188 ARG A N 1
ATOM 1425 C CA . ARG A 1 188 ? 10.447 -17.126 -0.272 1.00 71.62 188 ARG A CA 1
ATOM 1426 C C . ARG A 1 188 ? 11.114 -15.768 -0.060 1.00 71.62 188 ARG A C 1
ATOM 1428 O O . ARG A 1 188 ? 12.338 -15.705 -0.076 1.00 71.62 188 ARG A O 1
ATOM 1435 N N . SER A 1 189 ? 10.326 -14.703 0.140 1.00 68.19 189 SER A N 1
ATOM 1436 C CA . SER A 1 189 ? 10.783 -13.326 0.421 1.00 68.19 189 SER A CA 1
ATOM 1437 C C . SER A 1 189 ? 12.023 -12.929 -0.393 1.00 68.19 189 SER A C 1
ATOM 1439 O O . SER A 1 189 ? 13.077 -12.578 0.132 1.00 68.19 189 SER A O 1
ATOM 1441 N N . ALA A 1 190 ? 11.913 -13.017 -1.718 1.00 81.25 190 ALA A N 1
ATOM 1442 C CA . ALA A 1 190 ? 13.046 -12.802 -2.618 1.00 81.25 190 ALA A CA 1
ATOM 1443 C C . ALA A 1 190 ? 13.426 -11.321 -2.811 1.00 81.25 190 ALA A C 1
ATOM 1445 O O . ALA A 1 190 ? 14.285 -11.028 -3.649 1.00 81.25 190 ALA A O 1
ATOM 1446 N N . ARG A 1 191 ? 12.759 -10.403 -2.089 1.00 91.25 191 ARG A N 1
ATOM 1447 C CA . ARG A 1 191 ? 12.872 -8.939 -2.221 1.00 91.25 191 ARG A CA 1
ATOM 1448 C C . ARG A 1 191 ? 12.886 -8.497 -3.685 1.00 91.25 191 ARG A C 1
ATOM 1450 O O . ARG A 1 191 ? 13.762 -7.744 -4.116 1.00 91.25 191 ARG A O 1
ATOM 1457 N N . ALA A 1 192 ? 11.963 -9.044 -4.472 1.00 92.62 192 ALA A N 1
ATOM 1458 C CA . ALA A 1 192 ? 11.884 -8.755 -5.891 1.00 92.62 192 ALA A CA 1
ATOM 1459 C C . ALA A 1 192 ? 10.442 -8.730 -6.389 1.00 92.62 192 ALA A C 1
ATOM 1461 O O . ALA A 1 192 ? 9.602 -9.490 -5.906 1.00 92.62 192 ALA A O 1
ATOM 1462 N N . ILE A 1 193 ? 10.202 -7.883 -7.382 1.00 93.56 193 ILE A N 1
ATOM 1463 C CA . ILE A 1 193 ? 8.908 -7.685 -8.027 1.00 93.56 193 ILE A CA 1
ATOM 1464 C C . ILE A 1 193 ? 9.099 -7.866 -9.536 1.00 93.56 193 ILE A C 1
ATOM 1466 O O . ILE A 1 193 ? 9.977 -7.240 -10.137 1.00 93.56 193 ILE A O 1
ATOM 1470 N N . ALA A 1 194 ? 8.297 -8.740 -10.138 1.00 92.88 194 ALA A N 1
ATOM 1471 C CA . ALA A 1 194 ? 8.113 -8.792 -11.581 1.00 92.88 194 ALA A CA 1
ATOM 1472 C C . ALA A 1 194 ? 7.123 -7.697 -11.984 1.00 92.88 194 ALA A C 1
ATOM 1474 O O . ALA A 1 194 ? 6.047 -7.585 -11.399 1.00 92.88 194 ALA A O 1
ATOM 1475 N N . LEU A 1 195 ? 7.499 -6.895 -12.972 1.00 93.50 195 LEU A N 1
ATOM 1476 C CA . LEU A 1 195 ? 6.659 -5.859 -13.554 1.00 93.50 195 LEU A CA 1
ATOM 1477 C C . LEU A 1 195 ? 6.012 -6.425 -14.813 1.00 93.50 195 LEU A C 1
ATOM 1479 O O . LEU A 1 195 ? 6.704 -6.796 -15.766 1.00 93.50 195 LEU A O 1
ATOM 1483 N N . CYS A 1 196 ? 4.689 -6.520 -14.788 1.00 91.62 196 CYS A N 1
ATOM 1484 C CA . CYS A 1 196 ? 3.895 -7.056 -15.879 1.00 91.62 196 CYS A CA 1
ATOM 1485 C C . CYS A 1 196 ? 3.498 -5.928 -16.857 1.00 91.62 196 CYS A C 1
ATOM 1487 O O . CYS A 1 196 ? 3.570 -4.751 -16.495 1.00 91.62 196 CYS A O 1
ATOM 1489 N N . PRO A 1 197 ? 3.048 -6.240 -18.089 1.00 90.88 197 PRO A N 1
ATOM 1490 C CA . PRO A 1 197 ? 2.778 -5.219 -19.105 1.00 90.88 197 PRO A CA 1
ATOM 14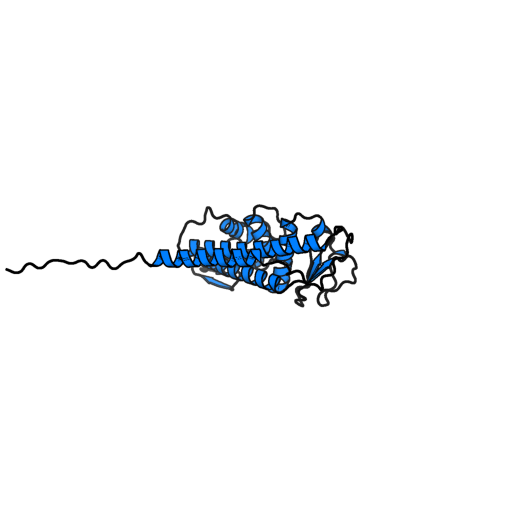91 C C . PRO A 1 197 ? 1.864 -4.056 -18.662 1.00 90.88 197 PRO A C 1
ATOM 1493 O O . PRO A 1 197 ? 2.211 -2.911 -18.957 1.00 90.88 197 PRO A O 1
ATOM 1496 N N . PRO A 1 198 ? 0.762 -4.282 -17.913 1.00 92.56 198 PRO A N 1
ATOM 1497 C CA . PRO A 1 198 ? -0.094 -3.197 -17.432 1.00 92.56 198 PRO A CA 1
ATOM 1498 C C . PRO A 1 198 ? 0.574 -2.179 -16.499 1.00 92.56 198 PRO A C 1
ATOM 1500 O O . PRO A 1 198 ? 0.117 -1.039 -16.449 1.00 92.56 198 PRO A O 1
ATOM 1503 N N . PHE A 1 199 ? 1.658 -2.536 -15.795 1.00 94.94 199 PHE A N 1
ATOM 1504 C CA . PHE A 1 199 ? 2.407 -1.579 -14.968 1.00 94.94 199 PHE A CA 1
ATOM 1505 C C . PHE A 1 199 ? 2.894 -0.391 -15.796 1.00 94.94 199 PHE A C 1
ATOM 1507 O O . PHE A 1 199 ? 2.808 0.755 -15.365 1.00 94.94 199 PHE A O 1
ATOM 1514 N N . TRP A 1 200 ? 3.378 -0.649 -17.010 1.00 94.31 200 TRP A N 1
ATOM 1515 C CA . TRP A 1 200 ? 4.010 0.374 -17.841 1.00 94.31 200 TRP A CA 1
ATOM 1516 C C . TRP A 1 200 ? 3.025 1.403 -18.394 1.00 94.31 200 TRP A C 1
ATOM 1518 O O . TRP A 1 200 ? 3.411 2.545 -18.624 1.00 94.31 200 TRP A O 1
ATOM 1528 N N . SER A 1 201 ? 1.765 1.011 -18.587 1.00 92.75 201 SER A N 1
ATOM 1529 C CA . SER A 1 201 ? 0.689 1.895 -19.049 1.00 92.75 201 SER A CA 1
ATOM 1530 C C . SER A 1 201 ? -0.121 2.527 -17.918 1.00 92.75 201 SER A C 1
ATOM 1532 O O . SER A 1 201 ? -0.940 3.405 -18.184 1.00 92.75 201 SER A O 1
ATOM 1534 N N . ALA A 1 202 ? 0.058 2.061 -16.681 1.00 94.75 202 ALA A N 1
ATOM 1535 C CA . ALA A 1 202 ? -0.653 2.582 -15.526 1.00 94.75 202 ALA A CA 1
ATOM 1536 C C . ALA A 1 202 ? -0.196 4.007 -15.185 1.00 94.75 202 ALA A C 1
ATOM 1538 O O . ALA A 1 202 ? 0.927 4.426 -15.484 1.00 94.75 202 ALA A O 1
ATOM 1539 N N . THR A 1 203 ? -1.068 4.763 -14.526 1.00 95.31 203 THR A N 1
ATOM 1540 C CA . THR A 1 203 ? -0.702 6.066 -13.977 1.00 95.31 203 THR A CA 1
ATOM 1541 C C . THR A 1 203 ? 0.377 5.904 -12.910 1.00 95.31 203 THR A C 1
ATOM 1543 O O . THR A 1 203 ? 0.500 4.870 -12.253 1.00 95.31 203 THR A O 1
ATOM 1546 N N . ALA A 1 204 ? 1.147 6.960 -12.665 1.00 92.44 204 ALA A N 1
ATOM 1547 C CA . ALA A 1 204 ? 2.212 6.894 -11.670 1.00 92.44 204 ALA A CA 1
ATOM 1548 C C . ALA A 1 204 ? 1.693 6.674 -10.227 1.00 92.44 204 ALA A C 1
ATOM 1550 O O . ALA A 1 204 ? 2.442 6.202 -9.376 1.00 92.44 204 ALA A O 1
ATOM 1551 N N . GLY A 1 205 ? 0.426 7.002 -9.932 1.00 92.62 205 GLY A N 1
ATOM 1552 C CA . GLY A 1 205 ? -0.219 6.634 -8.662 1.00 92.62 205 GLY A CA 1
ATOM 1553 C C . GLY A 1 205 ? -0.487 5.129 -8.575 1.00 92.62 205 GLY A C 1
ATOM 1554 O O . GLY A 1 205 ? -0.080 4.480 -7.612 1.00 92.62 205 GLY A O 1
ATOM 1555 N N . GLU A 1 206 ? -1.075 4.556 -9.627 1.00 96.69 206 GLU A N 1
ATOM 1556 C CA . GLU A 1 206 ? -1.336 3.116 -9.725 1.00 96.69 206 GLU A CA 1
ATOM 1557 C C . GLU A 1 206 ? -0.042 2.297 -9.655 1.00 96.69 206 GLU A C 1
ATOM 1559 O O . GLU A 1 206 ? 0.032 1.361 -8.861 1.00 96.69 206 GLU A O 1
ATOM 1564 N N . GLN A 1 207 ? 1.004 2.690 -10.391 1.00 97.00 207 GLN A N 1
ATOM 1565 C CA . GLN A 1 207 ? 2.328 2.051 -10.346 1.00 97.00 207 GLN A CA 1
ATOM 1566 C C . GLN A 1 207 ? 2.885 1.984 -8.919 1.00 97.00 207 GLN A C 1
ATOM 1568 O O . GLN A 1 207 ? 3.331 0.926 -8.474 1.00 97.00 207 GLN A O 1
ATOM 1573 N N . ALA A 1 208 ? 2.816 3.091 -8.175 1.00 97.12 208 ALA A N 1
ATOM 1574 C CA . ALA A 1 208 ? 3.255 3.131 -6.785 1.00 97.12 208 ALA A CA 1
ATOM 1575 C C . ALA A 1 208 ? 2.420 2.190 -5.897 1.00 97.12 208 ALA A C 1
ATOM 1577 O O . ALA A 1 208 ? 2.969 1.444 -5.087 1.00 97.12 208 ALA A O 1
ATOM 1578 N N . THR A 1 209 ? 1.097 2.156 -6.071 1.00 97.62 209 THR A N 1
ATOM 1579 C CA . THR A 1 209 ? 0.231 1.257 -5.286 1.00 97.62 209 THR A CA 1
ATOM 1580 C C . THR A 1 209 ? 0.379 -0.219 -5.653 1.00 97.62 209 THR A C 1
ATOM 1582 O O . THR A 1 209 ? 0.266 -1.062 -4.767 1.00 97.62 209 THR A O 1
ATOM 1585 N N . MET A 1 210 ? 0.726 -0.554 -6.902 1.00 97.38 210 MET A N 1
ATOM 1586 C CA . MET A 1 210 ? 1.113 -1.919 -7.282 1.00 97.38 210 MET A CA 1
ATOM 1587 C C . MET A 1 210 ? 2.366 -2.360 -6.520 1.00 97.38 210 MET A C 1
ATOM 1589 O O . MET A 1 210 ? 2.427 -3.486 -6.039 1.00 97.38 210 MET A O 1
ATOM 1593 N N . ILE A 1 211 ? 3.349 -1.471 -6.343 1.00 97.50 211 ILE A N 1
ATOM 1594 C CA . ILE A 1 211 ? 4.525 -1.767 -5.512 1.00 97.50 211 ILE A CA 1
ATOM 1595 C C . ILE A 1 211 ? 4.083 -2.036 -4.070 1.00 97.50 211 ILE A C 1
ATOM 1597 O O . ILE A 1 211 ? 4.453 -3.064 -3.510 1.00 97.50 211 ILE A O 1
ATOM 1601 N N . VAL A 1 212 ? 3.240 -1.178 -3.484 1.00 98.12 212 VAL A N 1
ATOM 1602 C CA . VAL A 1 212 ? 2.716 -1.374 -2.117 1.00 98.12 212 VAL A CA 1
ATOM 1603 C C . VAL A 1 212 ? 1.992 -2.713 -1.958 1.00 98.12 212 VAL A C 1
ATOM 1605 O O . VAL A 1 212 ? 2.224 -3.415 -0.970 1.00 98.12 212 VAL A O 1
ATOM 1608 N N . HIS A 1 213 ? 1.166 -3.093 -2.932 1.00 97.75 213 HIS A N 1
ATOM 1609 C CA . HIS A 1 213 ? 0.485 -4.386 -2.968 1.00 97.75 213 HIS A CA 1
ATOM 1610 C C . HIS A 1 213 ? 1.490 -5.544 -2.849 1.00 97.75 213 HIS A C 1
ATOM 1612 O O . HIS A 1 213 ? 1.376 -6.401 -1.967 1.00 97.75 213 HIS A O 1
ATOM 1618 N N . GLU A 1 214 ? 2.528 -5.548 -3.687 1.00 96.06 214 GLU A N 1
ATOM 1619 C CA . GLU A 1 214 ? 3.545 -6.603 -3.669 1.00 96.06 214 GLU A CA 1
ATOM 1620 C C . GLU A 1 214 ? 4.412 -6.571 -2.399 1.00 96.06 214 GLU A C 1
ATOM 1622 O O . GLU A 1 214 ? 4.823 -7.617 -1.884 1.00 96.06 214 GLU A O 1
ATOM 1627 N N . LEU A 1 215 ? 4.669 -5.390 -1.828 1.00 96.31 215 LEU A N 1
ATOM 1628 C CA . LEU A 1 215 ? 5.351 -5.278 -0.537 1.00 96.31 215 LEU A CA 1
ATOM 1629 C C . LEU A 1 215 ? 4.531 -5.930 0.580 1.00 96.31 215 LEU A C 1
ATOM 1631 O O . LEU A 1 215 ? 5.104 -6.643 1.406 1.00 96.31 215 LEU A O 1
ATOM 1635 N N . ALA A 1 216 ? 3.206 -5.752 0.593 1.00 96.38 216 ALA A N 1
ATOM 1636 C CA . ALA A 1 216 ? 2.329 -6.387 1.575 1.00 96.38 216 ALA A CA 1
ATOM 1637 C C . ALA A 1 216 ? 2.378 -7.921 1.469 1.00 96.38 216 ALA A C 1
ATOM 1639 O O . ALA A 1 216 ? 2.496 -8.609 2.490 1.00 96.38 216 ALA A O 1
ATOM 1640 N N . HIS A 1 217 ? 2.391 -8.459 0.246 1.00 95.25 217 HIS A N 1
ATOM 1641 C CA . HIS A 1 217 ? 2.627 -9.882 -0.003 1.00 95.25 217 HIS A CA 1
ATOM 1642 C C . HIS A 1 217 ? 3.949 -10.371 0.602 1.00 95.25 217 HIS A C 1
ATOM 1644 O O . HIS A 1 217 ? 3.961 -11.363 1.334 1.00 95.25 217 HIS A O 1
ATOM 1650 N N . MET A 1 218 ? 5.063 -9.688 0.326 1.00 94.31 218 MET A N 1
ATOM 1651 C CA . MET A 1 218 ? 6.388 -10.118 0.785 1.00 94.31 218 MET A CA 1
ATOM 1652 C C . MET A 1 218 ? 6.592 -9.941 2.294 1.00 94.31 218 MET A C 1
ATOM 1654 O O . MET A 1 218 ? 7.110 -10.840 2.959 1.00 94.31 218 MET A O 1
ATOM 1658 N N . ARG A 1 219 ? 6.213 -8.783 2.848 1.00 93.94 219 ARG A N 1
ATOM 1659 C CA . ARG A 1 219 ? 6.508 -8.415 4.241 1.00 93.94 219 ARG A CA 1
ATOM 1660 C C . ARG A 1 219 ? 5.625 -9.150 5.240 1.00 93.94 219 ARG A C 1
ATOM 1662 O O . ARG A 1 219 ? 6.118 -9.512 6.310 1.00 93.94 219 ARG A O 1
ATOM 1669 N N . TYR A 1 220 ? 4.354 -9.356 4.897 1.00 92.31 220 TYR A N 1
ATOM 1670 C CA . TYR A 1 220 ? 3.356 -9.970 5.778 1.00 92.31 220 TYR A CA 1
ATOM 1671 C C . TYR A 1 220 ? 2.970 -11.388 5.374 1.00 92.31 220 TYR A C 1
ATOM 1673 O O . TYR A 1 220 ? 2.111 -11.980 6.023 1.00 92.31 220 TYR A O 1
ATOM 1681 N N . GLN A 1 221 ? 3.592 -11.939 4.325 1.00 90.44 221 GLN A N 1
ATOM 1682 C CA . GLN A 1 221 ? 3.297 -13.279 3.810 1.00 90.44 221 GLN A CA 1
ATOM 1683 C C . GLN A 1 221 ? 1.808 -13.479 3.501 1.00 90.44 221 GLN A C 1
ATOM 1685 O O . GLN A 1 221 ? 1.268 -14.581 3.619 1.00 90.44 221 GLN A O 1
ATOM 1690 N N . ILE A 1 222 ? 1.133 -12.401 3.102 1.00 91.50 222 ILE A N 1
ATOM 1691 C CA . ILE A 1 222 ? -0.263 -12.455 2.692 1.00 91.50 222 ILE A CA 1
ATOM 1692 C C . ILE A 1 222 ? -0.328 -13.233 1.375 1.00 91.50 222 ILE A C 1
ATOM 1694 O O . ILE A 1 222 ? 0.491 -13.013 0.487 1.00 91.50 222 ILE A O 1
ATOM 1698 N N . ARG A 1 223 ? -1.273 -14.168 1.240 1.00 85.12 223 ARG A N 1
ATOM 1699 C CA . ARG A 1 223 ? -1.392 -15.030 0.043 1.00 85.12 223 ARG A CA 1
ATOM 1700 C C . ARG A 1 223 ? -2.742 -14.966 -0.648 1.00 85.12 223 ARG A C 1
ATOM 1702 O O . ARG A 1 223 ? -2.840 -15.377 -1.797 1.00 85.12 223 ARG A O 1
ATOM 1709 N N . ASN A 1 224 ? -3.774 -14.534 0.065 1.00 84.06 224 ASN A N 1
ATOM 1710 C CA . ASN A 1 224 ? -5.119 -14.441 -0.476 1.00 84.06 224 ASN A CA 1
ATOM 1711 C C . ASN A 1 224 ? -5.489 -12.974 -0.700 1.00 84.06 224 ASN A C 1
ATOM 1713 O O . ASN A 1 224 ? -4.944 -12.077 -0.062 1.00 84.06 224 ASN A O 1
ATOM 1717 N N . HIS A 1 225 ? -6.432 -12.774 -1.611 1.00 90.38 225 HIS A N 1
ATOM 1718 C CA . HIS A 1 225 ? -6.998 -11.474 -1.964 1.00 90.38 225 HIS A CA 1
ATOM 1719 C C . HIS A 1 225 ? -8.473 -11.411 -1.563 1.00 90.38 225 HIS A C 1
ATOM 1721 O O . HIS A 1 225 ? -9.285 -10.783 -2.234 1.00 90.38 225 HIS A O 1
ATOM 1727 N N . ASN A 1 226 ? -8.848 -12.118 -0.494 1.00 91.38 226 ASN A N 1
ATOM 1728 C CA . ASN A 1 226 ? -10.231 -12.140 -0.035 1.00 91.38 226 ASN A CA 1
ATOM 1729 C C . ASN A 1 226 ? -10.524 -10.855 0.746 1.00 91.38 226 ASN A C 1
ATOM 1731 O O . ASN A 1 226 ? -9.758 -10.473 1.623 1.00 91.38 226 ASN A O 1
ATOM 1735 N N . ALA A 1 227 ? -11.646 -10.201 0.460 1.00 94.12 227 ALA A N 1
ATOM 1736 C CA . ALA A 1 227 ? -12.118 -9.014 1.183 1.00 94.12 227 ALA A CA 1
ATOM 1737 C C . ALA A 1 227 ? -13.569 -9.173 1.676 1.00 94.12 227 ALA A C 1
ATOM 1739 O O . ALA A 1 227 ? -14.269 -8.190 1.891 1.00 94.12 227 ALA A O 1
ATOM 1740 N N . GLY A 1 228 ? -14.043 -10.414 1.841 1.00 92.44 228 GLY A N 1
ATOM 1741 C CA . GLY A 1 228 ? -15.449 -10.704 2.142 1.00 92.44 228 GLY A CA 1
ATOM 1742 C C . GLY A 1 228 ? -15.888 -10.372 3.571 1.00 92.44 228 GLY A C 1
ATOM 1743 O O . GLY A 1 228 ? -17.080 -10.391 3.852 1.00 92.44 228 GLY A O 1
ATOM 1744 N N . ASN A 1 229 ? -14.954 -10.092 4.482 1.00 91.12 229 ASN A N 1
ATOM 1745 C CA . ASN A 1 229 ? -15.238 -9.627 5.841 1.00 91.12 229 ASN A CA 1
ATOM 1746 C C . ASN A 1 229 ? -14.052 -8.839 6.424 1.00 91.12 229 ASN A C 1
ATOM 1748 O O . ASN A 1 229 ? -12.941 -8.886 5.886 1.00 91.12 229 ASN A O 1
ATOM 1752 N N . ALA A 1 230 ? -14.280 -8.165 7.555 1.00 89.50 230 ALA A N 1
ATOM 1753 C CA . ALA A 1 230 ? -13.293 -7.329 8.247 1.00 89.50 230 ALA A CA 1
ATOM 1754 C C . ALA A 1 230 ? -11.947 -8.038 8.500 1.00 89.50 230 ALA A C 1
ATOM 1756 O O . ALA A 1 230 ? -10.874 -7.470 8.280 1.00 89.50 230 ALA A O 1
ATOM 1757 N N . ARG A 1 231 ? -11.971 -9.316 8.906 1.00 90.50 231 ARG A N 1
ATOM 1758 C CA . ARG A 1 231 ? -10.748 -10.098 9.141 1.00 90.50 231 ARG A CA 1
ATOM 1759 C C . ARG A 1 231 ? -9.974 -10.353 7.849 1.00 90.50 231 ARG A C 1
ATOM 1761 O O . ARG A 1 231 ? -8.751 -10.223 7.827 1.00 90.50 231 ARG A O 1
ATOM 1768 N N . GLN A 1 232 ? -10.675 -10.734 6.784 1.00 94.25 232 GLN A N 1
ATOM 1769 C CA . GLN A 1 232 ? -10.074 -10.999 5.477 1.00 94.25 232 GLN A CA 1
ATOM 1770 C C . GLN A 1 232 ? -9.457 -9.732 4.873 1.00 94.25 232 GLN A C 1
ATOM 1772 O O . GLN A 1 232 ? -8.339 -9.796 4.371 1.00 94.25 232 GLN A O 1
ATOM 1777 N N . ARG A 1 233 ? -10.103 -8.570 5.031 1.00 95.31 233 ARG A N 1
ATOM 1778 C CA . ARG A 1 233 ? -9.581 -7.269 4.574 1.00 95.31 233 ARG A CA 1
ATOM 1779 C C . ARG A 1 233 ? -8.216 -6.924 5.180 1.00 95.31 233 ARG A C 1
ATOM 1781 O O . ARG A 1 233 ? -7.330 -6.456 4.474 1.00 95.31 233 ARG A O 1
ATOM 1788 N N . GLY A 1 234 ? -7.982 -7.251 6.455 1.00 93.75 234 GLY A N 1
ATOM 1789 C CA . GLY A 1 234 ? -6.665 -7.082 7.092 1.00 93.75 234 GLY A CA 1
ATOM 1790 C C . GLY A 1 234 ? -5.566 -8.024 6.569 1.00 93.75 234 GLY A C 1
ATOM 1791 O O . GLY A 1 234 ? -4.386 -7.819 6.851 1.00 93.75 234 GLY A O 1
ATOM 1792 N N . SER A 1 235 ? -5.943 -9.059 5.816 1.00 93.88 235 SER A N 1
ATOM 1793 C CA . SER A 1 235 ? -5.054 -10.037 5.176 1.00 93.88 235 SER A CA 1
ATOM 1794 C C . SER A 1 235 ? -5.197 -10.017 3.654 1.00 93.88 235 SER A C 1
ATOM 1796 O O . SER A 1 235 ? -5.028 -11.051 3.017 1.00 93.88 235 SER A O 1
ATOM 1798 N N . ASN A 1 236 ? -5.512 -8.858 3.077 1.00 96.25 236 ASN A N 1
ATOM 1799 C CA . ASN A 1 236 ? -5.606 -8.653 1.640 1.00 96.25 236 ASN A CA 1
ATOM 1800 C C . ASN A 1 236 ? -4.637 -7.530 1.244 1.00 96.25 236 ASN A C 1
ATOM 1802 O O . ASN A 1 236 ? -4.780 -6.414 1.748 1.00 96.25 236 ASN A O 1
ATOM 1806 N N . PRO A 1 237 ? -3.651 -7.792 0.369 1.00 96.56 237 PRO A N 1
ATOM 1807 C CA . PRO A 1 237 ? -2.655 -6.788 -0.011 1.00 96.56 237 PRO A CA 1
ATOM 1808 C C . PRO A 1 237 ? -3.296 -5.599 -0.736 1.00 96.56 237 PRO A C 1
ATOM 1810 O O . PRO A 1 237 ? -2.841 -4.467 -0.584 1.00 96.56 237 PRO A O 1
ATOM 1813 N N . GLU A 1 238 ? -4.395 -5.834 -1.458 1.00 97.31 238 GLU A N 1
ATOM 1814 C CA . GLU A 1 238 ? -5.092 -4.787 -2.187 1.00 97.31 238 GLU A CA 1
ATOM 1815 C C . GLU A 1 238 ? -5.749 -3.791 -1.238 1.00 97.31 238 GLU A C 1
ATOM 1817 O O . GLU A 1 238 ? -5.812 -2.618 -1.571 1.00 97.31 238 GLU A O 1
ATOM 1822 N N . CYS A 1 239 ? -6.167 -4.191 -0.032 1.00 97.94 239 CYS A N 1
ATOM 1823 C CA . CYS A 1 239 ? -6.720 -3.231 0.928 1.00 97.94 239 CYS A CA 1
ATOM 1824 C C . CYS A 1 239 ? -5.684 -2.192 1.372 1.00 97.94 239 CYS A C 1
ATOM 1826 O O . CYS A 1 239 ? -6.036 -1.035 1.577 1.00 97.94 239 CYS A O 1
ATOM 1828 N N . TYR A 1 240 ? -4.403 -2.567 1.451 1.00 98.19 240 TYR A N 1
ATOM 1829 C CA . TYR A 1 240 ? -3.320 -1.627 1.750 1.00 98.19 240 TYR A CA 1
ATOM 1830 C C . TYR A 1 240 ? -3.079 -0.651 0.591 1.00 98.19 240 TYR A C 1
ATOM 1832 O O . TYR A 1 240 ? -2.998 0.559 0.788 1.00 98.19 240 TYR A O 1
ATOM 1840 N N . ALA A 1 241 ? -2.999 -1.177 -0.631 1.00 98.12 241 ALA A N 1
ATOM 1841 C CA . ALA A 1 241 ? -2.805 -0.379 -1.840 1.00 98.12 241 ALA A CA 1
ATOM 1842 C C . ALA A 1 241 ? -3.986 0.578 -2.094 1.00 98.12 241 ALA A C 1
ATOM 1844 O O . ALA A 1 241 ? -3.802 1.772 -2.324 1.00 98.12 241 ALA A O 1
ATOM 1845 N N . SER A 1 242 ? -5.206 0.064 -1.980 1.00 98.12 242 SER A N 1
ATOM 1846 C CA . SER A 1 242 ? -6.447 0.804 -2.178 1.00 98.12 242 SER A CA 1
ATOM 1847 C C . SER A 1 242 ? -6.726 1.840 -1.082 1.00 98.12 242 SER A C 1
ATOM 1849 O O . SER A 1 242 ? -7.292 2.888 -1.380 1.00 98.12 242 SER A O 1
ATOM 1851 N N . TYR A 1 243 ? -6.308 1.596 0.166 1.00 98.31 243 TYR A N 1
ATOM 1852 C CA . TYR A 1 243 ? -6.357 2.609 1.228 1.00 98.31 243 TYR A CA 1
ATOM 1853 C C . TYR A 1 243 ? -5.522 3.840 0.864 1.00 98.31 243 TYR A C 1
ATOM 1855 O O . TYR A 1 243 ? -5.984 4.969 1.003 1.00 98.31 243 TYR A O 1
ATOM 1863 N N . ILE A 1 244 ? -4.310 3.624 0.342 1.00 98.06 244 ILE A N 1
ATOM 1864 C CA . ILE A 1 244 ? -3.452 4.707 -0.151 1.00 98.06 244 ILE A CA 1
ATOM 1865 C C . ILE A 1 244 ? -4.124 5.426 -1.324 1.00 98.06 244 ILE A C 1
ATOM 1867 O O . ILE A 1 244 ? -4.154 6.653 -1.346 1.00 98.06 244 ILE A O 1
ATOM 1871 N N . ALA A 1 245 ? -4.690 4.687 -2.279 1.00 97.06 245 ALA A N 1
ATOM 1872 C CA . ALA A 1 245 ? -5.383 5.293 -3.414 1.00 97.06 245 ALA A CA 1
ATOM 1873 C C . ALA A 1 245 ? -6.514 6.237 -2.962 1.00 97.06 245 ALA A C 1
ATOM 1875 O O . ALA A 1 245 ? -6.590 7.378 -3.422 1.00 97.06 245 ALA A O 1
ATOM 1876 N N . ASP A 1 246 ? -7.322 5.810 -1.988 1.00 96.81 246 ASP A N 1
ATOM 1877 C CA . ASP A 1 246 ? -8.400 6.624 -1.420 1.00 96.81 246 ASP A CA 1
ATOM 1878 C C . ASP A 1 246 ? -7.880 7.846 -0.660 1.00 96.81 246 ASP A C 1
ATOM 1880 O O . ASP A 1 246 ? -8.394 8.949 -0.848 1.00 96.81 246 ASP A O 1
ATOM 1884 N N . LEU A 1 247 ? -6.832 7.668 0.147 1.00 94.12 247 LEU A N 1
ATOM 1885 C CA . LEU A 1 247 ? -6.190 8.740 0.909 1.00 94.12 247 LEU A CA 1
ATOM 1886 C C . LEU A 1 247 ? -5.697 9.885 0.010 1.00 94.12 247 LEU A C 1
ATOM 1888 O O . LEU A 1 247 ? -5.783 11.053 0.384 1.00 94.12 247 LEU A O 1
ATOM 1892 N N . PHE A 1 248 ? -5.196 9.554 -1.179 1.00 93.31 248 PHE A N 1
ATOM 1893 C CA . PHE A 1 248 ? -4.633 10.512 -2.132 1.00 93.31 248 PHE A CA 1
ATOM 1894 C C . PHE A 1 248 ? -5.568 10.851 -3.302 1.00 93.31 248 PHE A C 1
ATOM 1896 O O . PHE A 1 248 ? -5.169 11.587 -4.205 1.00 93.31 248 PHE A O 1
ATOM 1903 N N . GLY A 1 249 ? -6.804 10.348 -3.289 1.00 92.75 249 GLY A N 1
ATOM 1904 C CA . GLY A 1 249 ? -7.845 10.723 -4.245 1.00 92.75 249 GLY A CA 1
ATOM 1905 C C . GLY A 1 249 ? -7.631 10.210 -5.672 1.00 92.75 249 GLY A C 1
ATOM 1906 O O . GLY A 1 249 ? -7.982 10.910 -6.621 1.00 92.75 249 GLY A O 1
ATOM 1907 N N . PHE A 1 250 ? -7.071 9.010 -5.846 1.00 92.75 250 PHE A N 1
ATOM 1908 C CA . PHE A 1 250 ? -6.943 8.362 -7.157 1.00 92.75 250 PHE A CA 1
ATOM 1909 C C . PHE A 1 250 ? -7.534 6.945 -7.168 1.00 92.75 250 PHE A C 1
ATOM 1911 O O . PHE A 1 250 ? -7.849 6.368 -6.130 1.00 92.75 250 PHE A O 1
ATOM 1918 N N . SER A 1 251 ? -7.739 6.388 -8.362 1.00 88.88 251 SER A N 1
ATOM 1919 C CA . SER A 1 251 ? -8.333 5.058 -8.526 1.00 88.88 251 SER A CA 1
ATOM 1920 C C . SER A 1 251 ? -7.346 3.942 -8.177 1.00 88.88 251 SER A C 1
ATOM 1922 O O . SER A 1 251 ? -6.180 3.992 -8.563 1.00 88.88 251 SER A O 1
ATOM 1924 N N . SER A 1 252 ? -7.820 2.905 -7.483 1.00 89.06 252 SER A N 1
ATOM 1925 C CA . SER A 1 252 ? -7.052 1.671 -7.318 1.00 89.06 252 SER A CA 1
ATOM 1926 C C . SER A 1 252 ? -6.996 0.908 -8.640 1.00 89.06 252 SER A C 1
ATOM 1928 O O . SER A 1 252 ? -7.986 0.844 -9.368 1.00 89.06 252 SER A O 1
ATOM 1930 N N . TYR A 1 253 ? -5.854 0.286 -8.932 1.00 87.75 253 TYR A N 1
ATOM 1931 C CA . TYR A 1 253 ? -5.703 -0.518 -10.147 1.00 87.75 253 TYR A CA 1
ATOM 1932 C C . TYR A 1 253 ? -6.601 -1.769 -10.137 1.00 87.75 253 TYR A C 1
ATOM 1934 O O . TYR A 1 253 ? -7.110 -2.197 -11.170 1.00 87.75 253 TYR A O 1
ATOM 1942 N N . SER A 1 254 ? -6.791 -2.372 -8.960 1.00 88.75 254 SER A N 1
ATOM 1943 C CA . SER A 1 254 ? -7.549 -3.609 -8.768 1.00 88.75 254 SER A CA 1
ATOM 1944 C C . SER A 1 254 ? -8.807 -3.365 -7.932 1.00 88.75 254 SER A C 1
ATOM 1946 O O . SER A 1 254 ? -8.871 -2.454 -7.104 1.00 88.75 254 SER A O 1
ATOM 1948 N N . ASN A 1 255 ? -9.821 -4.209 -8.138 1.00 90.75 255 ASN A N 1
ATOM 1949 C CA . ASN A 1 255 ? -11.067 -4.224 -7.368 1.00 90.75 255 ASN A CA 1
ATOM 1950 C C . ASN A 1 255 ? -11.104 -5.339 -6.303 1.00 90.75 255 ASN A C 1
ATOM 1952 O O . ASN A 1 255 ? -12.166 -5.622 -5.754 1.00 90.75 255 ASN A O 1
ATOM 1956 N N . GLN A 1 256 ? -9.968 -5.978 -6.000 1.00 93.38 256 GLN A N 1
ATOM 1957 C CA . GLN A 1 256 ? -9.884 -7.095 -5.043 1.00 93.38 256 GLN A CA 1
ATOM 1958 C C . GLN A 1 256 ? -10.140 -6.694 -3.582 1.00 93.38 256 GLN A C 1
ATOM 1960 O O . GLN A 1 256 ? -10.380 -7.562 -2.743 1.00 93.38 256 GLN A O 1
ATOM 1965 N N . CYS A 1 257 ? -10.099 -5.401 -3.263 1.00 96.12 257 CYS A N 1
ATOM 1966 C CA . CYS A 1 257 ? -10.567 -4.866 -1.990 1.00 96.12 257 CYS A CA 1
ATOM 1967 C C . CYS A 1 257 ? -11.537 -3.706 -2.240 1.00 96.12 257 CYS A C 1
ATOM 1969 O O . CYS A 1 257 ? -11.138 -2.546 -2.139 1.00 96.12 257 CYS A O 1
ATOM 1971 N N . PRO A 1 258 ? -12.795 -3.983 -2.622 1.00 95.25 258 PRO A N 1
ATOM 1972 C CA . PRO A 1 258 ? -13.766 -2.933 -2.902 1.00 95.25 258 PRO A CA 1
ATOM 1973 C C . PRO A 1 258 ? -14.115 -2.171 -1.621 1.00 95.25 258 PRO A C 1
ATOM 1975 O O . PRO A 1 258 ? -13.994 -2.720 -0.519 1.00 95.25 258 PRO A O 1
ATOM 1978 N N . ARG A 1 259 ? -14.571 -0.925 -1.773 1.00 94.81 259 ARG A N 1
ATOM 1979 C CA . ARG A 1 259 ? -15.125 -0.158 -0.652 1.00 94.81 259 ARG A CA 1
ATOM 1980 C C . ARG A 1 259 ? -16.348 -0.878 -0.054 1.00 94.81 259 ARG A C 1
ATOM 1982 O O . ARG A 1 259 ? -17.043 -1.572 -0.803 1.00 94.81 259 ARG A O 1
ATOM 1989 N N . VAL A 1 260 ? -16.552 -0.780 1.262 1.00 92.38 260 VAL A N 1
ATOM 1990 C CA . VAL A 1 260 ? -17.767 -1.263 1.958 1.00 92.38 260 VAL A CA 1
ATOM 1991 C C . VAL A 1 260 ? -18.903 -0.255 1.922 1.00 92.38 260 VAL A C 1
ATOM 1993 O O . VAL A 1 260 ? -18.615 0.958 1.845 1.00 92.38 260 VAL A O 1
#